Protein AF-A0A813IRX5-F1 (afdb_monomer_lite)

Radius of gyration: 26.76 Å; chains: 1; bounding box: 66×37×80 Å

Structure (mmCIF, N/CA/C/O backbone):
data_AF-A0A813IRX5-F1
#
_entry.id   AF-A0A813IRX5-F1
#
loop_
_atom_site.group_PDB
_atom_site.id
_atom_site.type_symbol
_atom_site.label_atom_id
_atom_site.label_alt_id
_atom_site.label_comp_id
_atom_site.label_asym_id
_atom_site.label_entity_id
_atom_site.label_seq_id
_atom_site.pdbx_PDB_ins_code
_atom_site.Cartn_x
_atom_site.Cartn_y
_atom_site.Cartn_z
_atom_site.occupancy
_atom_site.B_iso_or_equiv
_atom_site.auth_seq_id
_atom_site.auth_comp_id
_atom_site.auth_asym_id
_atom_site.auth_atom_id
_atom_site.pdbx_PDB_model_num
ATOM 1 N N . GLU A 1 1 ? 34.968 18.352 -27.985 1.00 61.09 1 GLU A N 1
ATOM 2 C CA . GLU A 1 1 ? 35.668 17.341 -28.805 1.00 61.09 1 GLU A CA 1
ATOM 3 C C . GLU A 1 1 ? 35.588 15.899 -28.297 1.00 61.09 1 GLU A C 1
ATOM 5 O O . GLU A 1 1 ? 34.830 15.147 -28.890 1.00 61.09 1 GLU A O 1
ATOM 10 N N . LYS A 1 2 ? 36.275 15.451 -27.226 1.00 62.81 2 LYS A N 1
ATOM 11 C CA . LYS A 1 2 ? 36.153 14.027 -26.808 1.00 62.81 2 LYS A CA 1
ATOM 12 C C . LYS A 1 2 ? 34.760 13.629 -26.299 1.00 62.81 2 LYS A C 1
ATOM 14 O O . LYS A 1 2 ? 34.386 12.477 -26.466 1.00 62.81 2 LYS A O 1
ATOM 19 N N . THR A 1 3 ? 34.014 14.560 -25.712 1.00 68.12 3 THR A N 1
ATOM 20 C CA . THR A 1 3 ? 32.647 14.329 -25.220 1.00 68.12 3 THR A CA 1
ATOM 21 C C . THR A 1 3 ? 31.594 14.367 -26.334 1.00 68.12 3 THR A C 1
ATOM 23 O O . THR A 1 3 ? 30.676 13.563 -26.298 1.00 68.12 3 THR A O 1
ATOM 26 N N . GLU A 1 4 ? 31.763 15.192 -27.376 1.00 72.50 4 GLU A N 1
ATOM 27 C CA . GLU A 1 4 ? 30.831 15.244 -28.527 1.00 72.50 4 GLU A CA 1
ATOM 28 C C . GLU A 1 4 ? 30.817 13.938 -29.323 1.00 72.50 4 GLU A C 1
ATOM 30 O O . GLU A 1 4 ? 29.758 13.442 -29.690 1.00 72.50 4 GLU A O 1
ATOM 35 N N . ASN A 1 5 ? 31.984 13.317 -29.526 1.00 74.25 5 ASN A N 1
ATOM 36 C CA . ASN A 1 5 ? 32.031 11.995 -30.148 1.00 74.25 5 ASN A CA 1
ATOM 37 C C . ASN A 1 5 ? 31.417 10.907 -29.261 1.00 74.25 5 ASN A C 1
ATOM 39 O O . ASN A 1 5 ? 31.154 9.820 -29.774 1.00 74.25 5 ASN A O 1
ATOM 43 N N . GLN A 1 6 ? 31.226 11.157 -27.954 1.00 71.06 6 GLN A N 1
ATOM 44 C CA . GLN A 1 6 ? 30.625 10.161 -27.080 1.00 71.06 6 GLN A CA 1
ATOM 45 C C . GLN A 1 6 ? 29.099 10.090 -27.168 1.00 71.06 6 GLN A C 1
ATOM 47 O O . GLN A 1 6 ? 28.525 9.011 -27.073 1.00 71.06 6 GLN A O 1
ATOM 52 N N . GLU A 1 7 ? 28.444 11.218 -27.406 1.00 75.00 7 GLU A N 1
ATOM 53 C CA . GLU A 1 7 ? 26.984 11.258 -27.513 1.00 75.00 7 GLU A CA 1
ATOM 54 C C . GLU A 1 7 ? 26.499 10.569 -28.798 1.00 75.00 7 GLU A C 1
ATOM 56 O O . GLU A 1 7 ? 25.514 9.837 -28.772 1.00 75.00 7 GLU A O 1
ATOM 61 N N . HIS A 1 8 ? 27.265 10.668 -29.891 1.00 79.19 8 HIS A N 1
ATOM 62 C CA . HIS A 1 8 ? 26.897 10.066 -31.177 1.00 79.19 8 HIS A CA 1
ATOM 63 C C . HIS A 1 8 ? 26.827 8.525 -31.155 1.00 79.19 8 HIS A C 1
ATOM 65 O O . HIS A 1 8 ? 26.041 7.940 -31.894 1.00 79.19 8 HIS A O 1
ATOM 71 N N . TRP A 1 9 ? 27.628 7.826 -30.337 1.00 77.44 9 TRP A N 1
ATOM 72 C CA . TRP A 1 9 ? 27.536 6.354 -30.266 1.00 77.44 9 TRP A CA 1
ATOM 73 C C . TRP A 1 9 ? 26.407 5.861 -29.366 1.00 77.44 9 TRP A C 1
ATOM 75 O O . TRP A 1 9 ? 25.993 4.713 -29.505 1.00 77.44 9 TRP A O 1
ATOM 85 N N . LEU A 1 10 ? 25.900 6.701 -28.461 1.00 73.81 10 LEU A N 1
ATOM 86 C CA . LEU A 1 10 ? 24.749 6.359 -27.627 1.00 73.81 10 LEU A CA 1
ATOM 87 C C . LEU A 1 10 ? 23.448 6.359 -28.437 1.00 73.81 10 LEU A C 1
ATOM 89 O O . LEU A 1 10 ? 22.585 5.524 -28.181 1.00 73.81 10 LEU A O 1
ATOM 93 N N . GLU A 1 11 ? 23.333 7.223 -29.450 1.00 77.88 11 GLU A N 1
ATOM 94 C CA . GLU A 1 11 ? 22.144 7.310 -30.312 1.00 77.88 11 GLU A CA 1
ATOM 95 C C . GLU A 1 11 ? 21.942 6.079 -31.216 1.00 77.88 11 GLU A C 1
ATOM 97 O O . GLU A 1 11 ? 20.821 5.792 -31.631 1.00 77.88 11 GLU A O 1
ATOM 102 N N . GLU A 1 12 ? 22.995 5.303 -31.497 1.00 81.75 12 GLU A N 1
ATOM 103 C CA . GLU A 1 12 ? 22.895 4.100 -32.341 1.00 81.75 12 GLU A CA 1
ATOM 104 C C . GLU A 1 12 ? 22.532 2.821 -31.559 1.00 81.75 12 GLU A C 1
ATOM 106 O O . GLU A 1 12 ? 22.192 1.792 -32.159 1.00 81.75 12 GLU A O 1
ATOM 111 N N . VAL A 1 13 ? 22.580 2.846 -30.221 1.00 80.75 13 VAL A N 1
ATOM 112 C CA . VAL A 1 13 ? 22.338 1.654 -29.395 1.00 80.75 13 VAL A CA 1
ATOM 113 C C . VAL A 1 13 ? 20.847 1.494 -29.099 1.00 80.75 13 VAL A C 1
ATOM 115 O O . VAL A 1 13 ? 20.311 2.029 -28.135 1.00 80.75 13 VAL A O 1
ATOM 118 N N . ASN A 1 14 ? 20.181 0.654 -29.890 1.00 78.44 14 ASN A N 1
ATOM 119 C CA . ASN A 1 14 ? 18.806 0.236 -29.617 1.00 78.44 14 ASN A CA 1
ATOM 120 C C . ASN A 1 14 ? 18.759 -0.877 -28.561 1.00 78.44 14 ASN A C 1
ATOM 122 O O . ASN A 1 14 ? 19.013 -2.053 -28.852 1.00 78.44 14 ASN A O 1
ATOM 126 N N . VAL A 1 15 ? 18.392 -0.520 -27.330 1.00 78.94 15 VAL A N 1
ATOM 127 C CA . VAL A 1 15 ? 18.209 -1.478 -26.234 1.00 78.94 15 VAL A CA 1
ATOM 128 C C . VAL A 1 15 ? 16.848 -2.156 -26.375 1.00 78.94 15 VAL A C 1
ATOM 130 O O . VAL A 1 15 ? 15.812 -1.625 -25.988 1.00 78.94 15 VAL A O 1
ATOM 133 N N . LYS A 1 16 ? 16.838 -3.374 -26.922 1.00 77.94 16 LYS A N 1
ATOM 134 C CA . LYS A 1 16 ? 15.625 -4.200 -26.976 1.00 77.94 16 LYS A CA 1
ATOM 135 C C . LYS A 1 16 ? 15.493 -5.042 -25.714 1.00 77.94 16 LYS A C 1
ATOM 137 O O . LYS A 1 16 ? 16.410 -5.777 -25.348 1.00 77.94 16 LYS A O 1
ATOM 142 N N . VAL A 1 17 ? 14.315 -5.007 -25.093 1.00 78.44 17 VAL A N 1
ATOM 143 C CA . VAL A 1 17 ? 13.986 -5.884 -23.964 1.00 78.44 17 VAL A CA 1
ATOM 144 C C . VAL A 1 17 ? 13.859 -7.323 -24.470 1.00 78.44 17 VAL A C 1
ATOM 146 O O . VAL A 1 17 ? 12.853 -7.714 -25.062 1.00 78.44 17 VAL A O 1
ATOM 149 N N . ALA A 1 18 ? 14.892 -8.135 -24.245 1.00 79.50 18 ALA A N 1
ATOM 150 C CA . ALA A 1 18 ? 14.817 -9.567 -24.495 1.00 79.50 18 ALA A CA 1
ATOM 151 C C . ALA A 1 18 ? 13.879 -10.221 -23.468 1.00 79.50 18 ALA A C 1
ATOM 153 O O . ALA A 1 18 ? 13.963 -9.967 -22.264 1.00 79.50 18 ALA A O 1
ATOM 154 N N . GLY A 1 19 ? 12.969 -11.073 -23.943 1.00 80.44 19 GLY A N 1
ATOM 155 C CA . GLY A 1 19 ? 12.043 -11.799 -23.080 1.00 80.44 19 GLY A CA 1
ATOM 156 C C . GLY A 1 19 ? 12.774 -12.594 -21.993 1.00 80.44 19 GLY A C 1
ATOM 157 O O . GLY A 1 19 ? 13.761 -13.280 -22.240 1.00 80.44 19 GLY A O 1
ATOM 158 N N . MET A 1 20 ? 12.259 -12.517 -20.771 1.00 89.00 20 MET A N 1
ATOM 159 C CA . MET A 1 20 ? 12.816 -13.201 -19.609 1.00 89.00 20 MET A CA 1
ATOM 160 C C . MET A 1 20 ? 12.539 -14.719 -19.635 1.00 89.00 20 MET A C 1
ATOM 162 O O . MET A 1 20 ? 11.428 -15.136 -19.980 1.00 89.00 20 MET A O 1
ATOM 166 N N . SER A 1 21 ? 13.506 -15.551 -19.225 1.00 95.19 21 SER A N 1
ATOM 167 C CA . SER A 1 21 ? 13.316 -17.008 -19.112 1.00 95.19 21 SER A CA 1
ATOM 168 C C . SER A 1 21 ? 12.246 -17.357 -18.066 1.00 95.19 21 SER A C 1
ATOM 170 O O . SER A 1 21 ? 12.073 -16.650 -17.072 1.00 95.19 21 SER A O 1
ATOM 172 N N . ALA A 1 22 ? 11.501 -18.449 -18.274 1.00 94.12 22 ALA A N 1
ATOM 173 C CA . ALA A 1 22 ? 10.410 -18.837 -17.372 1.00 94.12 22 ALA A CA 1
ATOM 174 C C . ALA A 1 22 ? 10.845 -19.023 -15.898 1.00 94.12 22 ALA A C 1
ATOM 176 O O . ALA A 1 22 ? 10.122 -18.544 -15.020 1.00 94.12 22 ALA A O 1
ATOM 177 N N . PRO A 1 23 ? 12.022 -19.611 -15.588 1.00 96.25 23 PRO A N 1
ATOM 178 C CA . PRO A 1 23 ? 12.498 -19.695 -14.208 1.00 96.25 23 PRO A CA 1
ATOM 179 C C . PRO A 1 23 ? 12.774 -18.320 -13.592 1.00 96.25 23 PRO A C 1
ATOM 181 O O . PRO A 1 23 ? 12.395 -18.080 -12.448 1.00 96.25 23 PRO A O 1
ATOM 184 N N . TRP A 1 24 ? 13.364 -17.390 -14.355 1.00 94.00 24 TRP A N 1
ATOM 185 C CA . TRP A 1 24 ? 13.635 -16.03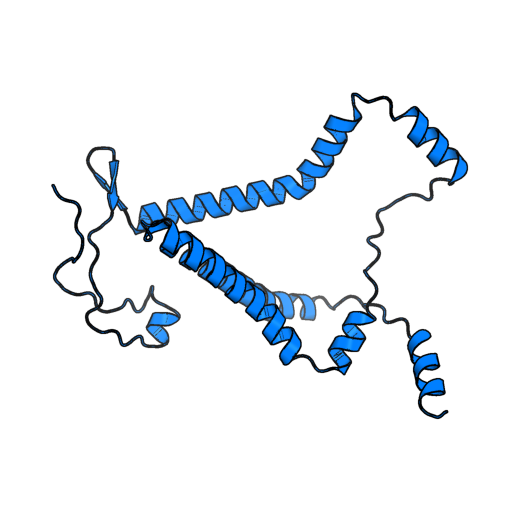4 -13.865 1.00 94.00 24 TRP A CA 1
ATOM 186 C C . TRP A 1 24 ? 12.337 -15.240 -13.653 1.00 94.00 24 TRP A C 1
ATOM 188 O O . TRP A 1 24 ? 12.222 -14.489 -12.687 1.00 94.00 24 TRP A O 1
ATOM 198 N N . LYS A 1 25 ? 11.307 -15.469 -14.482 1.00 92.44 25 LYS A N 1
ATOM 199 C CA . LYS A 1 25 ? 9.961 -14.914 -14.252 1.00 92.44 25 LYS A CA 1
ATOM 200 C C . LYS A 1 25 ? 9.351 -15.422 -12.948 1.00 92.44 25 LYS A C 1
ATOM 202 O O . LYS A 1 25 ? 8.837 -14.618 -12.181 1.00 92.44 25 LYS A O 1
ATOM 207 N N . MET A 1 26 ? 9.419 -16.729 -12.686 1.00 94.12 26 MET A N 1
ATOM 208 C CA . MET A 1 26 ? 8.889 -17.314 -11.449 1.00 94.12 26 MET A CA 1
ATOM 209 C C . MET A 1 26 ? 9.643 -16.804 -10.218 1.00 94.12 26 MET A C 1
ATOM 211 O O . MET A 1 26 ? 9.025 -16.454 -9.217 1.00 94.12 26 MET A O 1
ATOM 215 N N . TRP A 1 27 ? 10.970 -16.697 -10.313 1.00 96.12 27 TRP A N 1
ATOM 216 C CA . TRP A 1 27 ? 11.793 -16.112 -9.260 1.00 96.12 27 TRP A CA 1
ATOM 217 C C . TRP A 1 27 ? 11.365 -14.675 -8.948 1.00 96.12 27 TRP A C 1
ATOM 219 O O . TRP A 1 27 ? 11.060 -14.363 -7.801 1.00 96.12 27 TRP A O 1
ATOM 229 N N . ASN A 1 28 ? 11.248 -13.814 -9.963 1.00 92.25 28 ASN A N 1
ATOM 230 C CA . ASN A 1 28 ? 10.780 -12.440 -9.768 1.00 92.25 28 ASN A CA 1
ATOM 231 C C . ASN A 1 28 ? 9.341 -12.386 -9.238 1.00 92.25 28 ASN A C 1
ATOM 233 O O . ASN A 1 28 ? 9.028 -11.570 -8.374 1.00 92.25 28 ASN A O 1
ATOM 237 N N . LEU A 1 29 ? 8.459 -13.278 -9.690 1.00 91.50 29 LEU A N 1
ATOM 238 C CA . LEU A 1 29 ? 7.098 -13.358 -9.168 1.00 91.50 29 LEU A CA 1
ATOM 239 C C . LEU A 1 29 ? 7.103 -13.655 -7.657 1.00 91.50 29 LEU A C 1
ATOM 241 O O . LEU A 1 29 ? 6.433 -12.969 -6.891 1.00 91.50 29 LEU A O 1
ATOM 245 N N . ILE A 1 30 ? 7.891 -14.629 -7.206 1.00 94.94 30 ILE A N 1
ATOM 246 C CA . ILE A 1 30 ? 7.915 -15.046 -5.799 1.00 94.94 30 ILE A CA 1
ATOM 247 C C . ILE A 1 30 ? 8.680 -14.052 -4.920 1.00 94.94 30 ILE A C 1
ATOM 249 O O . ILE A 1 30 ? 8.215 -13.720 -3.838 1.00 94.94 30 ILE A O 1
ATOM 253 N N . PHE A 1 31 ? 9.840 -13.564 -5.355 1.00 93.38 31 PHE A N 1
ATOM 254 C CA . PHE A 1 31 ? 10.707 -12.733 -4.514 1.00 93.38 31 PHE A CA 1
ATOM 255 C C . PHE A 1 31 ? 10.440 -11.233 -4.633 1.00 93.38 31 PHE A C 1
ATOM 257 O O . PHE A 1 31 ? 10.810 -10.489 -3.732 1.00 93.38 31 PHE A O 1
ATOM 264 N N . VAL A 1 32 ? 9.790 -10.775 -5.706 1.00 88.50 32 VAL A N 1
ATOM 265 C CA . VAL A 1 32 ? 9.494 -9.348 -5.917 1.00 88.50 32 VAL A CA 1
ATOM 266 C C . VAL A 1 32 ? 7.993 -9.097 -5.854 1.00 88.50 32 VAL A C 1
ATOM 268 O O . VAL A 1 32 ? 7.536 -8.259 -5.075 1.00 88.50 32 VAL A O 1
ATOM 271 N N . CYS A 1 33 ? 7.201 -9.841 -6.632 1.00 88.81 33 CYS A N 1
ATOM 272 C CA . CYS A 1 33 ? 5.762 -9.589 -6.715 1.00 88.81 33 CYS A CA 1
ATOM 273 C C . CYS A 1 33 ? 5.031 -9.982 -5.425 1.00 88.81 33 CYS A C 1
ATOM 275 O O . CYS A 1 33 ? 4.257 -9.174 -4.922 1.00 88.81 33 CYS A O 1
ATOM 277 N N . VAL A 1 34 ? 5.311 -11.151 -4.831 1.00 89.50 34 VAL A N 1
ATOM 278 C CA . VAL A 1 34 ? 4.643 -11.565 -3.582 1.00 89.50 34 VAL A CA 1
ATOM 279 C C . VAL A 1 34 ? 4.914 -10.588 -2.429 1.00 89.50 34 VAL A C 1
ATOM 281 O O . VAL A 1 34 ? 3.933 -10.126 -1.848 1.00 89.50 34 VAL A O 1
ATOM 284 N N . PRO A 1 35 ? 6.163 -10.183 -2.109 1.00 87.25 35 PRO A N 1
ATOM 285 C CA . PRO A 1 35 ? 6.397 -9.182 -1.071 1.00 87.25 35 PRO A CA 1
ATOM 286 C C . PRO A 1 35 ? 5.706 -7.853 -1.368 1.00 87.25 35 PRO A C 1
ATOM 288 O O . PRO A 1 35 ? 5.095 -7.282 -0.468 1.00 87.25 35 PRO A O 1
ATOM 291 N N . LYS A 1 36 ? 5.709 -7.392 -2.628 1.00 85.62 36 LYS A N 1
ATOM 292 C CA . LYS A 1 36 ? 4.998 -6.164 -3.013 1.00 85.62 36 LYS A CA 1
ATOM 293 C C . LYS A 1 36 ? 3.485 -6.300 -2.811 1.00 85.62 36 LYS A C 1
ATOM 295 O O . LYS A 1 36 ? 2.869 -5.407 -2.241 1.00 85.62 36 LYS A O 1
ATOM 300 N N . CYS A 1 37 ? 2.884 -7.424 -3.197 1.00 86.88 37 CYS A N 1
ATOM 301 C CA . CYS A 1 37 ? 1.467 -7.701 -2.954 1.00 86.88 37 CYS A CA 1
ATOM 302 C C . CYS A 1 37 ? 1.139 -7.758 -1.458 1.00 86.88 37 CYS A C 1
ATOM 304 O O . CYS A 1 37 ? 0.127 -7.207 -1.034 1.00 86.88 37 CYS A O 1
ATOM 306 N N . VAL A 1 38 ? 1.995 -8.392 -0.657 1.00 87.06 38 VAL A N 1
ATOM 307 C CA . VAL A 1 38 ? 1.841 -8.466 0.800 1.00 87.06 38 VAL A CA 1
ATOM 308 C C . VAL A 1 38 ? 1.900 -7.070 1.418 1.00 87.06 38 VAL A C 1
ATOM 310 O O . VAL A 1 38 ? 1.024 -6.730 2.210 1.00 87.06 38 VAL A O 1
ATOM 313 N N . LEU A 1 39 ? 2.865 -6.240 1.014 1.00 85.12 39 LEU A N 1
ATOM 314 C CA . LEU A 1 39 ? 2.955 -4.847 1.453 1.00 85.12 39 LEU A CA 1
ATOM 315 C C . LEU A 1 39 ? 1.700 -4.061 1.071 1.00 85.12 39 LEU A C 1
ATOM 317 O O . LEU A 1 39 ? 1.110 -3.421 1.932 1.00 85.12 39 LEU A O 1
ATOM 321 N N . VAL A 1 40 ? 1.229 -4.164 -0.175 1.00 84.69 40 VAL A N 1
ATOM 322 C CA . VAL A 1 40 ? 0.003 -3.480 -0.621 1.00 84.69 40 VAL A CA 1
ATOM 323 C C . VAL A 1 40 ? -1.213 -3.922 0.197 1.00 84.69 40 VAL A C 1
ATOM 325 O O . VAL A 1 40 ? -2.006 -3.079 0.610 1.00 84.69 40 VAL A O 1
ATOM 328 N N . LEU A 1 41 ? -1.360 -5.219 0.479 1.00 87.44 41 LEU A N 1
ATOM 329 C CA . LEU A 1 41 ? -2.469 -5.735 1.284 1.00 87.44 41 LEU A CA 1
ATOM 330 C C . LEU A 1 41 ? -2.398 -5.272 2.744 1.00 87.44 41 LEU A C 1
ATOM 332 O O . LEU A 1 41 ? -3.424 -4.878 3.300 1.00 87.44 41 LEU A O 1
ATOM 336 N N . TYR A 1 42 ? -1.216 -5.292 3.367 1.00 86.19 42 TYR A N 1
ATOM 337 C CA . TYR A 1 42 ? -1.043 -4.786 4.730 1.00 86.19 42 TYR A CA 1
ATOM 338 C C . TYR A 1 42 ? -1.278 -3.281 4.808 1.00 86.19 42 TYR A C 1
ATOM 340 O O . TYR A 1 42 ? -1.994 -2.840 5.703 1.00 86.19 42 TYR A O 1
ATOM 348 N N . THR A 1 43 ? -0.765 -2.511 3.849 1.00 85.06 43 THR A N 1
ATOM 349 C CA . THR A 1 43 ? -0.995 -1.066 3.751 1.00 85.06 43 THR A CA 1
ATOM 350 C C . THR A 1 43 ? -2.473 -0.753 3.537 1.00 85.06 43 THR A C 1
ATOM 352 O O . THR A 1 43 ? -3.012 0.109 4.223 1.00 85.06 43 THR A O 1
ATOM 355 N N . ALA A 1 44 ? -3.172 -1.483 2.664 1.00 87.69 44 ALA A N 1
ATOM 356 C CA . ALA A 1 44 ? -4.609 -1.303 2.458 1.00 87.69 44 ALA A CA 1
ATOM 357 C C . ALA A 1 44 ? -5.413 -1.639 3.723 1.00 87.69 44 ALA A C 1
ATOM 359 O O . ALA A 1 44 ? -6.318 -0.900 4.104 1.00 87.69 44 ALA A O 1
ATOM 360 N N . LYS A 1 45 ? -5.059 -2.730 4.413 1.00 87.88 45 LYS A N 1
ATOM 361 C CA . LYS A 1 45 ? -5.693 -3.123 5.676 1.00 87.88 45 LYS A CA 1
ATOM 362 C C . LYS A 1 45 ? -5.447 -2.095 6.781 1.00 87.88 45 LYS A C 1
ATOM 364 O O . LYS A 1 45 ? -6.388 -1.749 7.488 1.00 87.88 45 LYS A O 1
ATOM 369 N N . ALA A 1 46 ? -4.213 -1.615 6.921 1.00 85.56 46 ALA A N 1
ATOM 370 C CA . ALA A 1 46 ? -3.851 -0.580 7.881 1.00 85.56 46 ALA A CA 1
ATOM 371 C C . ALA A 1 46 ? -4.580 0.732 7.569 1.00 85.56 46 ALA A C 1
ATOM 373 O O . ALA A 1 46 ? -5.181 1.307 8.466 1.00 85.56 46 ALA A O 1
ATOM 374 N N . GLY A 1 47 ? -4.612 1.143 6.298 1.00 85.19 47 GLY A N 1
ATOM 375 C CA . GLY A 1 47 ? -5.329 2.332 5.842 1.00 85.19 47 GLY A CA 1
ATOM 376 C C . GLY A 1 47 ? -6.829 2.263 6.124 1.00 85.19 47 GLY A C 1
ATOM 377 O O . GLY A 1 47 ? -7.388 3.226 6.629 1.00 85.19 47 GLY A O 1
ATOM 378 N N . ILE A 1 48 ? -7.481 1.121 5.882 1.00 89.00 48 ILE A N 1
ATOM 379 C CA . ILE A 1 48 ? -8.904 0.942 6.219 1.00 89.00 48 ILE A CA 1
ATOM 380 C C . ILE A 1 48 ? -9.122 0.964 7.731 1.00 89.00 48 ILE A C 1
ATOM 382 O O . ILE A 1 48 ? -10.036 1.642 8.185 1.00 89.00 48 ILE A O 1
ATOM 386 N N . ASN A 1 49 ? -8.294 0.262 8.511 1.00 87.19 49 ASN A N 1
ATOM 387 C CA . ASN A 1 49 ? -8.407 0.278 9.972 1.00 87.19 49 ASN A CA 1
ATOM 388 C C . ASN A 1 49 ? -8.295 1.709 10.505 1.00 87.19 49 ASN A C 1
ATOM 390 O O . ASN A 1 49 ? -9.126 2.146 11.291 1.00 87.19 49 ASN A O 1
ATOM 394 N N . PHE A 1 50 ? -7.319 2.448 9.981 1.00 83.81 50 PHE A N 1
ATOM 395 C CA . PHE A 1 50 ? -7.100 3.843 10.311 1.00 83.81 50 PHE A CA 1
ATOM 396 C C . PHE A 1 50 ? -8.309 4.708 9.934 1.00 83.81 50 PHE A C 1
ATOM 398 O O . PHE A 1 50 ? -8.836 5.422 10.782 1.00 83.81 50 PHE A O 1
ATOM 405 N N . LEU A 1 51 ? -8.785 4.631 8.686 1.00 85.88 51 LEU A N 1
ATOM 406 C CA . LEU A 1 51 ? -9.929 5.415 8.203 1.00 85.88 51 LEU A CA 1
ATOM 407 C C . LEU A 1 51 ? -11.210 5.141 8.998 1.00 85.88 51 LEU A C 1
ATOM 409 O O . LEU A 1 51 ? -12.009 6.052 9.175 1.00 85.88 51 LEU A O 1
ATOM 413 N N . MET A 1 52 ? -11.405 3.909 9.470 1.00 87.38 52 MET A N 1
ATOM 414 C CA . MET A 1 52 ? -12.595 3.524 10.230 1.00 87.38 52 MET A CA 1
ATOM 415 C C . MET A 1 52 ? -12.515 3.896 11.718 1.00 87.38 52 MET A C 1
ATOM 417 O O . MET A 1 52 ? -13.549 4.145 12.330 1.00 87.38 52 MET A O 1
ATOM 421 N N . GLU A 1 53 ? -11.318 3.931 12.309 1.00 84.44 53 GLU A N 1
ATOM 422 C CA . GLU A 1 53 ? -11.110 4.359 13.705 1.00 84.44 53 GLU A CA 1
ATOM 423 C C . GLU A 1 53 ? -11.072 5.886 13.854 1.00 84.44 53 GLU A C 1
ATOM 425 O O . GLU A 1 53 ? -11.290 6.427 14.938 1.00 84.44 53 GLU A O 1
ATOM 430 N N . THR A 1 54 ? -10.831 6.589 12.752 1.00 84.75 54 THR A N 1
ATOM 431 C CA . THR A 1 54 ? -10.748 8.043 12.717 1.00 84.75 54 THR A CA 1
ATOM 432 C C . THR A 1 54 ? -12.137 8.668 12.587 1.00 84.75 54 THR A C 1
ATOM 434 O O . THR A 1 54 ? -12.783 8.557 11.549 1.00 84.75 54 THR A O 1
ATOM 437 N N . ALA A 1 55 ? -12.599 9.369 13.624 1.00 74.38 55 ALA A N 1
ATOM 438 C CA . ALA A 1 55 ? -13.914 10.019 13.625 1.00 74.38 55 ALA A CA 1
ATOM 439 C C . ALA A 1 55 ? -13.921 11.431 12.990 1.00 74.38 55 ALA A C 1
ATOM 441 O O . ALA A 1 55 ? -14.993 11.958 12.687 1.00 74.38 55 ALA A O 1
ATOM 442 N N . GLY A 1 56 ? -12.748 12.055 12.807 1.00 83.12 56 GLY A N 1
ATOM 443 C CA . GLY A 1 56 ? -12.595 13.435 12.334 1.00 83.12 56 GLY A CA 1
ATOM 444 C C . GLY A 1 56 ? -12.232 13.562 10.850 1.00 83.12 56 GLY A C 1
ATOM 445 O O . GLY A 1 56 ? -11.420 12.804 10.325 1.00 83.12 56 GLY A O 1
ATOM 446 N N . VAL A 1 57 ? -12.794 14.569 10.170 1.00 82.00 57 VAL A N 1
ATOM 447 C CA . VAL A 1 57 ? -12.465 14.881 8.761 1.00 82.00 57 VAL A CA 1
ATOM 448 C C . VAL A 1 57 ? -11.017 15.357 8.616 1.00 82.00 57 VAL A C 1
ATOM 450 O O . VAL A 1 57 ? -10.344 14.972 7.662 1.00 82.00 57 VAL A O 1
ATOM 453 N N . ASP A 1 58 ? -10.526 16.149 9.572 1.00 87.38 58 ASP A N 1
ATOM 454 C CA . ASP A 1 58 ? -9.156 16.679 9.555 1.00 87.38 58 ASP A CA 1
ATOM 455 C C . ASP A 1 58 ? -8.125 15.548 9.594 1.00 87.38 58 ASP A C 1
ATOM 457 O O . ASP A 1 58 ? -7.183 15.514 8.800 1.00 87.38 58 ASP A O 1
ATOM 461 N N . ASP A 1 59 ? -8.370 14.563 10.453 1.00 83.50 59 ASP A N 1
ATOM 462 C CA . ASP A 1 59 ? -7.530 13.384 10.573 1.00 83.50 59 ASP A CA 1
ATOM 463 C C . ASP A 1 59 ? -7.539 12.580 9.259 1.00 83.50 59 ASP A C 1
ATOM 465 O O . ASP A 1 59 ? -6.474 12.245 8.743 1.00 83.50 59 ASP A O 1
ATOM 469 N N . ILE A 1 60 ? -8.709 12.349 8.639 1.00 84.31 60 ILE A N 1
ATOM 470 C CA . ILE A 1 60 ? -8.817 11.652 7.339 1.00 84.31 60 ILE A CA 1
ATOM 471 C C . ILE A 1 60 ? -7.939 12.314 6.265 1.00 84.31 60 ILE A C 1
ATOM 473 O O . ILE A 1 60 ? -7.286 11.605 5.487 1.00 84.31 60 ILE A O 1
ATOM 477 N N . ILE A 1 61 ? -7.890 13.649 6.220 1.00 86.44 61 ILE A N 1
ATOM 478 C CA . ILE A 1 61 ? -7.049 14.388 5.268 1.00 86.44 61 ILE A CA 1
ATOM 479 C C . ILE A 1 61 ? -5.568 14.121 5.552 1.00 86.44 61 ILE A C 1
ATOM 481 O O . ILE A 1 61 ? -4.835 13.746 4.633 1.00 86.44 61 ILE A O 1
ATOM 485 N N . VAL A 1 62 ? -5.131 14.251 6.809 1.00 86.38 62 VAL A N 1
ATOM 486 C CA . VAL A 1 62 ? -3.731 14.018 7.204 1.00 86.38 62 VAL A CA 1
ATOM 487 C C . VAL A 1 62 ? -3.288 12.595 6.851 1.00 86.38 62 VAL A C 1
ATOM 489 O O . VAL A 1 62 ? -2.209 12.406 6.284 1.00 86.38 62 VAL A O 1
ATOM 492 N N . ASN A 1 63 ? -4.140 11.595 7.076 1.00 79.88 63 ASN A N 1
ATOM 493 C CA . ASN A 1 63 ? -3.815 10.199 6.765 1.00 79.88 63 ASN A CA 1
ATOM 494 C C . ASN A 1 63 ? -3.738 9.933 5.271 1.00 79.88 63 ASN A C 1
ATOM 496 O O . ASN A 1 63 ? -2.873 9.187 4.819 1.00 79.88 63 ASN A O 1
ATOM 500 N N . SER A 1 64 ? -4.637 10.543 4.499 1.00 83.12 64 SER A N 1
ATOM 501 C CA . SER A 1 64 ? -4.642 10.400 3.044 1.00 83.12 64 SER A CA 1
ATOM 502 C C . SER A 1 64 ? -3.365 10.991 2.437 1.00 83.12 64 SER A C 1
ATOM 504 O O . SER A 1 64 ? -2.766 10.386 1.547 1.00 83.12 64 SER A O 1
ATOM 506 N N . VAL A 1 65 ? -2.894 12.128 2.965 1.00 88.75 65 VAL A N 1
ATOM 507 C CA . VAL A 1 65 ? -1.617 12.741 2.565 1.00 88.75 65 VAL A CA 1
ATOM 508 C C . VAL A 1 65 ? -0.429 11.864 2.974 1.00 88.75 65 VAL A C 1
ATOM 510 O O . VAL A 1 65 ? 0.454 11.616 2.151 1.00 88.75 65 VAL A O 1
ATOM 513 N N . ALA A 1 66 ? -0.418 11.341 4.204 1.00 85.19 66 ALA A N 1
ATOM 514 C CA . ALA A 1 66 ? 0.636 10.444 4.681 1.00 85.19 66 ALA A CA 1
ATOM 515 C C . ALA A 1 66 ? 0.713 9.145 3.859 1.00 85.19 66 ALA A C 1
ATOM 517 O O . ALA A 1 66 ? 1.805 8.688 3.523 1.00 85.19 66 ALA A O 1
ATOM 518 N N . LEU A 1 67 ? -0.435 8.578 3.473 1.00 81.31 67 LEU A N 1
ATOM 519 C CA . LEU A 1 67 ? -0.505 7.390 2.623 1.00 81.31 67 LEU A CA 1
ATOM 520 C C . LEU A 1 67 ? 0.065 7.662 1.226 1.00 81.31 67 LEU A C 1
ATOM 522 O O . LEU A 1 67 ? 0.797 6.829 0.701 1.00 81.31 67 LEU A O 1
ATOM 526 N N . ASN A 1 68 ? -0.222 8.828 0.639 1.00 84.25 68 ASN A N 1
ATOM 527 C CA . ASN A 1 68 ? 0.344 9.218 -0.653 1.00 84.25 68 ASN A CA 1
ATOM 528 C C . ASN A 1 68 ? 1.871 9.378 -0.585 1.00 84.25 68 ASN A C 1
ATOM 530 O O . ASN A 1 68 ? 2.577 8.934 -1.486 1.00 84.25 68 ASN A O 1
ATOM 534 N N . PHE A 1 69 ? 2.390 9.951 0.505 1.00 87.88 69 PHE A N 1
ATOM 535 C CA . PHE A 1 69 ? 3.834 10.003 0.745 1.00 87.88 69 PHE A CA 1
ATOM 536 C C . PHE A 1 69 ? 4.444 8.598 0.850 1.00 87.88 69 PHE A C 1
ATOM 538 O O . PHE A 1 69 ? 5.484 8.332 0.255 1.00 87.88 69 PHE A O 1
ATOM 545 N N . LEU A 1 70 ? 3.774 7.681 1.555 1.00 80.81 70 LEU A N 1
ATOM 546 C CA . LEU A 1 70 ? 4.218 6.293 1.704 1.00 80.81 70 LEU A CA 1
ATOM 547 C C . LEU A 1 70 ? 4.214 5.553 0.355 1.00 80.81 70 LEU A C 1
ATOM 549 O O . LEU A 1 70 ? 5.136 4.794 0.073 1.00 80.81 70 LEU A O 1
ATOM 553 N N . LEU A 1 71 ? 3.219 5.813 -0.499 1.00 81.81 71 LEU A N 1
ATOM 554 C CA . LEU A 1 71 ? 3.169 5.276 -1.861 1.00 81.81 71 LEU A CA 1
ATOM 555 C C . LEU A 1 71 ? 4.284 5.830 -2.754 1.00 81.81 71 LEU A C 1
ATOM 557 O O . LEU A 1 71 ? 4.801 5.070 -3.551 1.00 81.81 71 LEU A O 1
ATOM 561 N N . GLY A 1 72 ? 4.690 7.095 -2.609 1.00 84.44 72 GLY A N 1
ATOM 562 C CA . GLY A 1 72 ? 5.821 7.661 -3.363 1.00 84.44 72 GLY A CA 1
ATOM 563 C C . GLY A 1 72 ? 7.204 7.268 -2.825 1.00 84.44 72 GLY A C 1
ATOM 564 O O . GLY A 1 72 ? 8.227 7.536 -3.455 1.00 84.44 72 GLY A O 1
ATOM 565 N N . LEU A 1 73 ? 7.263 6.642 -1.646 1.00 85.94 73 LEU A N 1
ATOM 566 C CA . LEU A 1 73 ? 8.517 6.244 -1.014 1.00 85.94 73 LEU A CA 1
ATOM 567 C C . LEU A 1 73 ? 9.200 5.110 -1.795 1.00 85.94 73 LEU A C 1
ATOM 569 O O . LEU A 1 73 ? 10.428 5.085 -1.855 1.00 85.94 73 LEU A O 1
ATOM 573 N N . ASP A 1 74 ? 8.443 4.201 -2.425 1.00 82.88 74 ASP A N 1
ATOM 574 C CA . ASP A 1 74 ? 9.036 3.118 -3.221 1.00 82.88 74 ASP A CA 1
ATOM 575 C C . ASP A 1 74 ? 9.742 3.653 -4.479 1.00 82.88 74 ASP A C 1
ATOM 577 O O . ASP A 1 74 ? 10.867 3.239 -4.760 1.00 82.88 74 ASP A O 1
ATOM 581 N N . GLU A 1 75 ? 9.150 4.630 -5.165 1.00 85.12 75 GLU A N 1
ATOM 582 C CA . GLU A 1 75 ? 9.765 5.363 -6.275 1.00 85.12 75 GLU A CA 1
ATOM 583 C C . GLU A 1 75 ? 11.016 6.131 -5.828 1.00 85.12 75 GLU A C 1
ATOM 585 O O . GLU A 1 75 ? 12.043 6.084 -6.508 1.00 85.12 75 GLU A O 1
ATOM 590 N N . LEU A 1 76 ? 10.976 6.778 -4.657 1.00 88.81 76 LEU A N 1
ATOM 591 C CA . LEU A 1 76 ? 12.126 7.499 -4.104 1.00 88.81 76 LEU A CA 1
ATOM 592 C C . LEU A 1 76 ? 13.278 6.550 -3.755 1.00 88.81 76 LEU A C 1
ATOM 594 O O . LEU A 1 76 ? 14.429 6.827 -4.094 1.00 88.81 76 LEU A O 1
ATOM 598 N N . ILE A 1 77 ? 12.983 5.418 -3.109 1.00 87.25 77 ILE A N 1
ATOM 599 C CA . ILE A 1 77 ? 13.986 4.393 -2.804 1.00 87.25 77 ILE A CA 1
ATOM 600 C C . ILE A 1 77 ? 14.556 3.809 -4.096 1.00 87.25 77 ILE A C 1
ATOM 602 O O . ILE A 1 77 ? 15.770 3.658 -4.198 1.00 87.25 77 ILE A O 1
ATOM 606 N N . ALA A 1 78 ? 13.714 3.489 -5.081 1.00 83.62 78 ALA A N 1
ATOM 607 C CA . ALA A 1 78 ? 14.177 2.964 -6.360 1.00 83.62 78 ALA A CA 1
ATOM 608 C C . ALA A 1 78 ? 15.095 3.971 -7.067 1.00 83.62 78 ALA A C 1
ATOM 610 O O . ALA A 1 78 ? 16.187 3.601 -7.489 1.00 83.62 78 ALA A O 1
ATOM 611 N N . GLY A 1 79 ? 14.709 5.248 -7.107 1.00 86.75 79 GLY A N 1
ATOM 612 C CA . GLY A 1 79 ? 15.528 6.315 -7.677 1.00 86.75 79 GLY A CA 1
ATOM 613 C C . GLY A 1 79 ? 16.863 6.506 -6.954 1.00 86.75 79 GLY A C 1
ATOM 614 O O . GLY A 1 79 ? 17.873 6.735 -7.610 1.00 86.75 79 GLY A O 1
ATOM 615 N N . ALA A 1 80 ? 16.888 6.369 -5.624 1.00 91.38 80 ALA A N 1
ATOM 616 C CA . ALA A 1 80 ? 18.100 6.531 -4.819 1.00 91.38 80 ALA A CA 1
ATOM 617 C C . ALA A 1 80 ? 19.028 5.303 -4.830 1.00 91.38 80 ALA A C 1
ATOM 619 O O . ALA A 1 80 ? 20.237 5.449 -4.658 1.00 91.38 80 ALA A O 1
ATOM 620 N N . LEU A 1 81 ? 18.477 4.092 -4.977 1.00 92.12 81 LEU A N 1
ATOM 621 C CA . LEU A 1 81 ? 19.246 2.842 -4.964 1.00 92.12 81 LEU A CA 1
ATOM 622 C C . LEU A 1 81 ? 19.678 2.375 -6.361 1.00 92.12 81 LEU A C 1
ATOM 624 O O . LEU A 1 81 ? 20.599 1.562 -6.459 1.00 92.12 81 LEU A O 1
ATOM 628 N N . MET A 1 82 ? 19.036 2.840 -7.436 1.00 92.81 82 MET A N 1
ATOM 629 C CA . MET A 1 82 ? 19.489 2.553 -8.798 1.00 92.81 82 MET A CA 1
ATOM 630 C C . MET A 1 82 ? 20.724 3.383 -9.142 1.00 92.81 82 MET A C 1
ATOM 632 O O . MET A 1 82 ? 20.796 4.571 -8.847 1.00 92.81 82 MET A O 1
ATOM 636 N N . SER A 1 83 ? 21.703 2.754 -9.795 1.00 94.69 83 SER A N 1
ATOM 637 C CA . SER A 1 83 ? 22.853 3.480 -10.331 1.00 94.69 83 SER A CA 1
ATOM 638 C C . SER A 1 83 ? 22.427 4.407 -11.468 1.00 94.69 83 SER A C 1
ATOM 640 O O . SER A 1 83 ? 21.491 4.098 -12.211 1.00 94.69 83 SER A O 1
ATOM 642 N N . ASP A 1 84 ? 23.156 5.509 -11.655 1.00 92.56 84 ASP A N 1
ATOM 643 C CA . ASP A 1 84 ? 22.906 6.459 -12.747 1.00 92.56 84 ASP A CA 1
ATOM 644 C C . ASP A 1 84 ? 22.880 5.756 -14.109 1.00 92.56 84 ASP A C 1
ATOM 646 O O . ASP A 1 84 ? 21.970 5.970 -14.905 1.00 92.56 84 ASP A O 1
ATOM 650 N N . THR A 1 85 ? 23.791 4.803 -14.326 1.00 91.00 85 THR A N 1
ATOM 651 C CA . THR A 1 85 ? 23.820 3.969 -15.534 1.00 91.00 85 THR A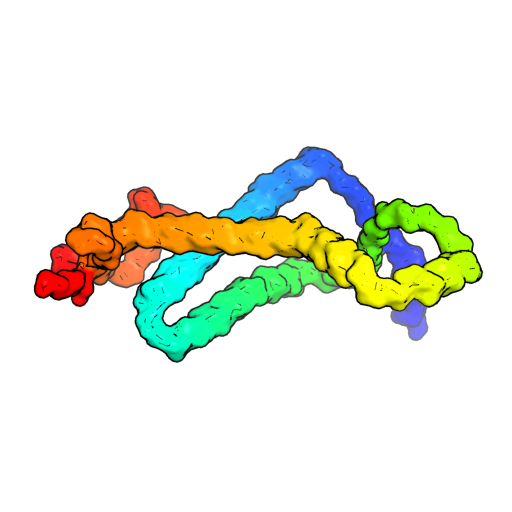 CA 1
ATOM 652 C C . THR A 1 85 ? 22.555 3.126 -15.702 1.00 91.00 85 THR A C 1
ATOM 654 O O . THR A 1 85 ? 22.044 2.998 -16.810 1.00 91.00 85 THR A O 1
ATOM 657 N N . ALA A 1 86 ? 22.018 2.540 -14.627 1.00 90.12 86 ALA A N 1
ATOM 658 C CA . ALA A 1 86 ? 20.781 1.766 -14.713 1.00 90.12 86 ALA A CA 1
ATOM 659 C C . ALA A 1 86 ? 19.577 2.670 -15.020 1.00 90.12 86 ALA A C 1
ATOM 661 O O . ALA A 1 86 ? 18.699 2.277 -15.787 1.00 90.12 86 ALA A O 1
ATOM 662 N N . ASN A 1 87 ? 19.562 3.887 -14.471 1.00 88.94 87 ASN A N 1
ATOM 663 C CA . ASN A 1 87 ? 18.555 4.899 -14.779 1.00 88.94 87 ASN A CA 1
ATOM 664 C C . ASN A 1 87 ? 18.644 5.377 -16.236 1.00 88.94 87 ASN A C 1
ATOM 666 O O . ASN A 1 87 ? 17.612 5.538 -16.882 1.00 88.94 87 ASN A O 1
ATOM 670 N N . GLU A 1 88 ? 19.846 5.582 -16.778 1.00 88.19 88 GLU A N 1
ATOM 671 C CA . GLU A 1 88 ? 20.041 5.920 -18.194 1.00 88.19 88 GLU A CA 1
ATOM 672 C C . GLU A 1 88 ? 19.567 4.796 -19.116 1.00 88.19 88 GLU A C 1
ATOM 674 O O . GLU A 1 88 ? 18.803 5.055 -20.043 1.00 88.19 88 GLU A O 1
ATOM 679 N N . ILE A 1 89 ? 19.918 3.543 -18.815 1.00 87.19 89 ILE A N 1
ATOM 680 C CA . ILE A 1 89 ? 19.444 2.385 -19.585 1.00 87.19 89 ILE A CA 1
ATOM 681 C C . ILE A 1 89 ? 17.914 2.287 -19.534 1.00 87.19 89 ILE A C 1
ATOM 683 O O . ILE A 1 89 ? 17.287 2.063 -20.565 1.00 87.19 89 ILE A O 1
ATOM 687 N N . LEU A 1 90 ? 17.293 2.489 -18.365 1.00 86.56 90 LEU A N 1
ATOM 688 C CA . LEU A 1 90 ? 15.831 2.500 -18.241 1.00 86.56 90 LEU A CA 1
ATOM 689 C C . LEU A 1 90 ? 15.173 3.609 -19.068 1.00 86.56 90 LEU A C 1
ATOM 691 O O . LEU A 1 90 ? 14.097 3.383 -19.609 1.00 86.56 90 LEU A O 1
ATOM 695 N N . LYS A 1 91 ? 15.803 4.784 -19.177 1.00 85.25 91 LYS A N 1
ATOM 696 C CA . LYS A 1 91 ? 15.314 5.887 -20.021 1.00 85.25 91 LYS A CA 1
ATOM 697 C C . LYS A 1 91 ? 15.450 5.588 -21.515 1.00 85.25 91 LYS A C 1
ATOM 699 O O . LYS A 1 91 ? 14.653 6.096 -22.294 1.00 85.25 91 LYS A O 1
ATOM 704 N N . MET A 1 92 ? 16.447 4.792 -21.903 1.00 84.31 92 MET A N 1
ATOM 705 C CA . MET A 1 92 ? 16.666 4.350 -23.287 1.00 84.31 92 MET A CA 1
ATOM 706 C C . MET A 1 92 ? 15.787 3.158 -23.686 1.00 84.31 92 MET A C 1
ATOM 708 O O . MET A 1 92 ? 15.679 2.852 -24.871 1.00 84.31 92 MET A O 1
ATOM 712 N N . CYS A 1 93 ? 15.172 2.460 -22.726 1.00 84.50 93 CYS A N 1
ATOM 713 C CA . CYS A 1 93 ? 14.222 1.397 -23.027 1.00 84.50 93 CYS A CA 1
ATOM 714 C C . CYS A 1 93 ? 12.989 1.987 -23.720 1.00 84.50 93 CYS A C 1
ATOM 716 O O . CYS A 1 93 ? 12.189 2.682 -23.096 1.00 84.50 93 CYS A O 1
ATOM 718 N N . GLU A 1 94 ? 12.818 1.670 -25.002 1.00 76.88 94 GLU A N 1
ATOM 719 C CA . GLU A 1 94 ? 11.607 2.012 -25.742 1.00 76.88 94 GLU A CA 1
ATOM 720 C C . GLU A 1 94 ? 10.389 1.293 -25.147 1.00 76.88 94 GLU A C 1
ATOM 722 O O . GLU A 1 94 ? 10.469 0.131 -24.723 1.00 76.88 94 GLU A O 1
ATOM 727 N N . ASP A 1 95 ? 9.239 1.970 -25.158 1.00 75.38 95 ASP A N 1
ATOM 728 C CA . ASP A 1 95 ? 7.967 1.326 -24.857 1.00 75.38 95 ASP A CA 1
ATOM 729 C C . ASP A 1 95 ? 7.789 0.132 -25.793 1.00 75.38 95 ASP A C 1
ATOM 731 O O . ASP A 1 95 ? 7.863 0.268 -27.015 1.00 75.38 95 ASP A O 1
ATOM 735 N N . LEU A 1 96 ? 7.544 -1.052 -25.223 1.00 68.81 96 LEU A N 1
ATOM 736 C CA . LEU A 1 96 ? 7.259 -2.240 -26.015 1.00 68.81 96 LEU A CA 1
ATOM 737 C C . LEU A 1 96 ? 6.025 -1.922 -26.871 1.00 68.81 96 LEU A C 1
ATOM 739 O O . LEU A 1 96 ? 4.943 -1.766 -26.289 1.00 68.81 96 LEU A O 1
ATOM 743 N N . PRO A 1 97 ? 6.139 -1.831 -28.213 1.00 66.44 97 PRO A N 1
ATOM 744 C CA . PRO A 1 97 ? 4.976 -1.591 -29.038 1.00 66.44 97 PRO A CA 1
ATOM 745 C C . PRO A 1 97 ? 4.075 -2.800 -28.837 1.00 66.44 97 PRO A C 1
ATOM 747 O O . PRO A 1 97 ? 4.375 -3.907 -29.291 1.00 66.44 97 PRO A O 1
ATOM 750 N N . LEU A 1 98 ? 2.992 -2.615 -28.080 1.00 66.06 98 LEU A N 1
ATOM 751 C CA . LEU A 1 98 ? 1.920 -3.587 -28.020 1.00 66.06 98 LEU A CA 1
ATOM 752 C C . LEU A 1 98 ? 1.438 -3.685 -29.459 1.00 66.06 98 LEU A C 1
ATOM 754 O O . LEU A 1 98 ? 0.794 -2.766 -29.958 1.00 66.06 98 LEU A O 1
ATOM 758 N N . HIS A 1 99 ? 1.837 -4.757 -30.142 1.00 53.38 99 HIS A N 1
ATOM 759 C CA . HIS A 1 99 ? 1.335 -5.110 -31.456 1.00 53.38 99 HIS A CA 1
ATOM 760 C C . HIS A 1 99 ? -0.142 -5.459 -31.252 1.00 53.38 99 HIS A C 1
ATOM 762 O O . HIS A 1 99 ? -0.531 -6.618 -31.123 1.00 53.38 99 HIS A O 1
ATOM 768 N N . TYR A 1 100 ? -0.971 -4.427 -31.107 1.00 55.62 100 TYR A N 1
ATOM 769 C CA . TYR A 1 100 ? -2.354 -4.527 -31.497 1.00 55.62 100 TYR A CA 1
ATOM 770 C C . TYR A 1 100 ? -2.290 -4.912 -32.964 1.00 55.62 100 TYR A C 1
ATOM 772 O O . TYR A 1 100 ? -1.520 -4.334 -33.730 1.00 55.62 100 TYR A O 1
ATOM 780 N N . ASP A 1 101 ? -3.010 -5.967 -33.303 1.00 54.00 101 ASP A N 1
ATOM 781 C CA . ASP A 1 101 ? -3.137 -6.519 -34.643 1.00 54.00 101 ASP A CA 1
ATOM 782 C C . ASP A 1 101 ? -3.916 -5.516 -35.523 1.00 54.00 101 ASP A C 1
ATOM 784 O O . ASP A 1 101 ? -4.984 -5.808 -36.058 1.00 54.00 101 ASP A O 1
ATOM 788 N N . ASP A 1 102 ? -3.414 -4.283 -35.617 1.00 51.88 102 ASP A N 1
ATOM 789 C CA . ASP A 1 102 ? -3.794 -3.284 -36.594 1.00 51.88 102 ASP A CA 1
ATOM 790 C C . ASP A 1 102 ? -3.167 -3.749 -37.895 1.00 51.88 102 ASP A C 1
ATOM 792 O O . ASP A 1 102 ? -2.080 -3.349 -38.319 1.00 51.88 102 ASP A O 1
ATOM 796 N N . LYS A 1 103 ? -3.877 -4.688 -38.520 1.00 57.19 103 LYS A N 1
ATOM 797 C CA . LYS A 1 103 ? -3.797 -4.950 -39.949 1.00 57.19 103 LYS A CA 1
ATOM 798 C C . LYS A 1 103 ? -3.613 -3.602 -40.635 1.00 57.19 103 LYS A C 1
ATOM 800 O O . LYS A 1 103 ? -4.527 -2.785 -40.568 1.00 57.19 103 LYS A O 1
ATOM 805 N N . LYS A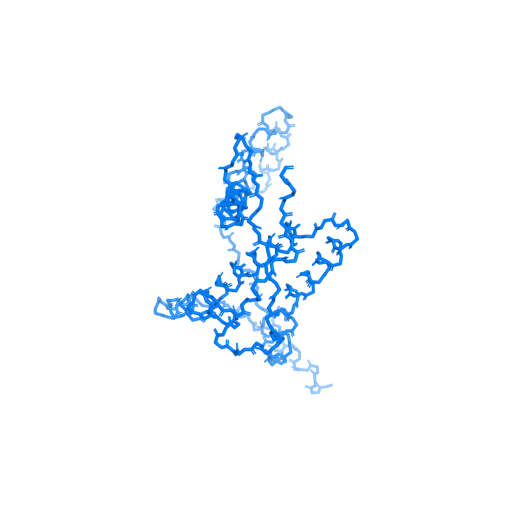 1 104 ? -2.437 -3.385 -41.241 1.00 50.16 104 LYS A N 1
ATOM 806 C CA . LYS A 1 104 ? -2.095 -2.204 -42.047 1.00 50.16 104 LYS A CA 1
ATOM 807 C C . LYS A 1 104 ? -3.307 -1.805 -42.879 1.00 50.16 104 LYS A C 1
ATOM 809 O O . LYS A 1 104 ? -3.624 -2.450 -43.878 1.00 50.16 104 LYS A O 1
ATOM 814 N N . HIS A 1 105 ? -4.014 -0.796 -42.404 1.00 51.22 105 HIS A N 1
ATOM 815 C CA . HIS A 1 105 ? -5.236 -0.324 -43.009 1.00 51.22 105 HIS A CA 1
ATOM 816 C C . HIS A 1 105 ? -4.815 0.866 -43.861 1.00 51.22 105 HIS A C 1
ATOM 818 O O . HIS A 1 105 ? -4.721 1.974 -43.356 1.00 51.22 105 HIS A O 1
ATOM 824 N N . ASP A 1 106 ? -4.478 0.569 -45.118 1.00 58.19 106 ASP A N 1
ATOM 825 C CA . ASP A 1 106 ? -4.171 1.489 -46.221 1.00 58.19 106 ASP A CA 1
ATOM 826 C C . ASP A 1 106 ? -4.665 2.930 -45.959 1.00 58.19 106 ASP A C 1
ATOM 828 O O . ASP A 1 106 ? -5.877 3.187 -45.963 1.00 58.19 106 ASP A O 1
ATOM 832 N N . ASP A 1 107 ? -3.723 3.827 -45.640 1.00 58.84 107 ASP A N 1
ATOM 833 C CA . ASP A 1 107 ? -3.951 5.086 -44.906 1.00 58.84 107 ASP A CA 1
ATOM 834 C C . ASP A 1 107 ? -4.959 6.032 -45.583 1.00 58.84 107 ASP A C 1
ATOM 836 O O . ASP A 1 107 ? -5.665 6.778 -44.902 1.00 58.84 107 ASP A O 1
ATOM 840 N N . ASP A 1 108 ? -5.125 5.940 -46.903 1.00 58.09 108 ASP A N 1
ATOM 841 C CA . ASP A 1 108 ? -6.068 6.784 -47.645 1.00 58.09 108 ASP A CA 1
ATOM 842 C C . ASP A 1 108 ? -7.522 6.285 -47.588 1.00 58.09 108 ASP A C 1
ATOM 844 O O . ASP A 1 108 ? -8.464 7.081 -47.600 1.00 58.09 108 ASP A O 1
ATOM 848 N N . THR A 1 109 ? -7.750 4.974 -47.459 1.00 56.22 109 THR A N 1
ATOM 849 C CA . THR A 1 109 ? -9.123 4.433 -47.371 1.00 56.22 109 THR A CA 1
ATOM 850 C C . THR A 1 109 ? -9.661 4.439 -45.941 1.00 56.22 109 THR A C 1
ATOM 852 O O . THR A 1 109 ? -10.876 4.485 -45.722 1.00 56.22 109 THR A O 1
ATOM 855 N N . THR A 1 110 ? -8.765 4.446 -44.954 1.00 55.12 110 THR A N 1
ATOM 856 C CA . THR A 1 110 ? -9.100 4.374 -43.530 1.00 55.12 110 THR A CA 1
ATOM 857 C C . THR A 1 110 ? -9.625 5.714 -43.016 1.00 55.12 110 THR A C 1
ATOM 859 O O . THR A 1 110 ? -10.662 5.742 -42.354 1.00 55.12 110 THR A O 1
ATOM 862 N N . ILE A 1 111 ? -9.027 6.844 -43.415 1.00 59.25 111 ILE A N 1
ATOM 863 C CA . ILE A 1 111 ? -9.514 8.192 -43.056 1.00 59.25 111 ILE A CA 1
ATOM 864 C C . ILE A 1 111 ? -10.930 8.442 -43.619 1.00 59.25 111 ILE A C 1
ATOM 866 O O . ILE A 1 111 ? -11.797 9.010 -42.942 1.00 59.25 111 ILE A O 1
ATOM 870 N N . GLN A 1 112 ? -11.215 7.948 -44.829 1.00 59.22 112 GLN A N 1
ATOM 871 C CA . GLN A 1 112 ? -12.538 8.070 -45.453 1.00 59.22 112 GLN A CA 1
ATOM 872 C C . GLN A 1 112 ? -13.595 7.155 -44.800 1.00 59.22 112 GLN A C 1
ATOM 874 O O . GLN A 1 112 ? -14.765 7.529 -44.680 1.00 59.22 112 GLN A O 1
ATOM 879 N N . LYS A 1 113 ? -13.191 5.985 -44.286 1.00 58.50 113 LYS A N 1
ATOM 880 C CA . LYS A 1 113 ? -14.066 5.116 -43.481 1.00 58.50 113 LYS A CA 1
ATOM 881 C C . LYS A 1 113 ? -14.345 5.679 -42.084 1.00 58.50 113 LYS A C 1
ATOM 883 O O . LYS A 1 113 ? -15.496 5.660 -41.653 1.00 58.50 113 LYS A O 1
ATOM 888 N N . TYR A 1 114 ? -13.343 6.255 -41.416 1.00 54.56 114 TYR A N 1
ATOM 889 C CA . TYR A 1 114 ? -13.510 6.859 -40.088 1.00 54.56 114 TYR A CA 1
ATOM 890 C C . TYR A 1 114 ? -14.416 8.097 -40.102 1.00 54.56 114 TYR A C 1
ATOM 892 O O . TYR A 1 114 ? -15.201 8.286 -39.175 1.00 54.56 114 TYR A O 1
ATOM 900 N N . SER A 1 115 ? -14.367 8.908 -41.162 1.00 58.75 115 SER A N 1
ATOM 901 C CA . SER A 1 115 ? -15.244 10.081 -41.314 1.00 58.75 115 SER A CA 1
ATOM 902 C C . SER A 1 115 ? -16.699 9.722 -41.648 1.00 58.75 115 SER A C 1
ATOM 904 O O . SER A 1 115 ? -17.607 10.459 -41.269 1.00 58.75 115 SER A O 1
ATOM 906 N N . THR A 1 116 ? -16.946 8.568 -42.279 1.00 58.16 116 THR A N 1
ATOM 907 C CA . THR A 1 116 ? -18.309 8.126 -42.633 1.00 58.16 116 THR A CA 1
ATOM 908 C C . THR A 1 116 ? -18.985 7.338 -41.497 1.00 58.16 116 THR A C 1
ATOM 910 O O . THR A 1 116 ? -20.203 7.399 -41.342 1.00 58.16 116 THR A O 1
ATOM 913 N N . GLU A 1 117 ? -18.221 6.652 -40.637 1.00 54.06 117 GLU A N 1
ATOM 914 C CA . GLU A 1 117 ? -18.755 5.937 -39.462 1.00 54.06 117 GLU A CA 1
ATOM 915 C C . GLU A 1 117 ? -18.934 6.822 -38.212 1.00 54.06 117 GLU A C 1
ATOM 917 O O . GLU A 1 117 ? -19.509 6.388 -37.209 1.00 54.06 117 GLU A O 1
ATOM 922 N N . GLN A 1 118 ? -18.550 8.101 -38.277 1.00 50.78 118 GLN A N 1
ATOM 923 C CA . GLN A 1 118 ? -18.740 9.087 -37.207 1.00 50.78 118 GLN A CA 1
ATOM 924 C C . GLN A 1 118 ? -20.188 9.619 -37.108 1.00 50.78 118 GLN A C 1
ATOM 926 O O . GLN A 1 118 ? -20.430 10.728 -36.636 1.00 50.78 118 GLN A O 1
ATOM 931 N N . GLN A 1 119 ? -21.187 8.808 -37.480 1.00 50.91 119 GLN A N 1
ATOM 932 C CA . GLN A 1 119 ? -22.618 9.085 -37.294 1.00 50.91 119 GLN A CA 1
ATOM 933 C C . GLN A 1 119 ? -23.102 8.631 -35.889 1.00 50.91 119 GLN A C 1
ATOM 935 O O . GLN A 1 119 ? -23.952 7.764 -35.702 1.00 50.91 119 GLN A O 1
ATOM 940 N N . VAL A 1 120 ? -22.466 9.235 -34.882 1.00 50.97 120 VAL A N 1
ATOM 941 C CA . VAL A 1 120 ? -22.910 9.700 -33.544 1.00 50.97 120 VAL A CA 1
ATOM 942 C C . VAL A 1 120 ? -23.683 8.793 -32.555 1.00 50.97 120 VAL A C 1
ATOM 944 O O . VAL A 1 120 ? -23.552 9.033 -31.360 1.00 50.97 120 VAL A O 1
ATOM 947 N N . SER A 1 121 ? -24.420 7.733 -32.910 1.00 53.56 121 SER A N 1
ATOM 948 C CA . SER A 1 121 ? -25.288 7.056 -31.903 1.00 53.56 121 SER A CA 1
ATOM 949 C C . SER A 1 121 ? -24.837 5.660 -31.440 1.00 53.56 121 SER A C 1
ATOM 951 O O . SER A 1 121 ? -25.060 5.294 -30.288 1.00 53.56 121 SER A O 1
ATOM 953 N N . LYS A 1 122 ? -24.130 4.883 -32.272 1.00 56.28 122 LYS A N 1
ATOM 954 C CA . LYS A 1 122 ? -23.699 3.512 -31.904 1.00 56.28 122 LYS A CA 1
ATOM 955 C C . LYS A 1 122 ? -22.261 3.413 -31.373 1.00 56.28 122 LYS A C 1
ATOM 957 O O . LYS A 1 122 ? -21.912 2.410 -30.755 1.00 56.28 122 LYS A O 1
ATOM 962 N N . SER A 1 123 ? -21.460 4.470 -31.534 1.00 59.34 123 SER A N 1
ATOM 963 C CA . SER A 1 123 ? -20.060 4.515 -31.084 1.00 59.34 123 SER A CA 1
ATOM 964 C C . SER A 1 123 ? -19.927 4.734 -29.574 1.00 59.34 123 SER A C 1
ATOM 966 O O . SER A 1 123 ? -19.050 4.145 -28.952 1.00 59.34 123 SER A O 1
ATOM 968 N N . PHE A 1 124 ? -20.854 5.467 -28.939 1.00 68.06 124 PHE A N 1
ATOM 969 C CA . PHE A 1 124 ? -20.805 5.656 -27.486 1.00 68.06 124 PHE A CA 1
ATOM 970 C C . PHE A 1 124 ? -20.918 4.323 -26.743 1.00 68.06 124 PHE A C 1
ATOM 972 O O . PHE A 1 124 ? -20.120 4.076 -25.856 1.00 68.06 124 PHE A O 1
ATOM 979 N N . TRP A 1 125 ? -21.819 3.416 -27.143 1.00 68.69 125 TRP A N 1
ATOM 980 C CA . TRP A 1 125 ? -21.971 2.113 -26.477 1.00 68.69 125 TRP A CA 1
ATOM 981 C C . TRP A 1 125 ? -20.777 1.176 -26.716 1.00 68.69 125 TRP A C 1
ATOM 983 O O . TRP A 1 125 ? -20.417 0.409 -25.831 1.00 68.69 125 TRP A O 1
ATOM 993 N N . LEU A 1 126 ? -20.122 1.258 -27.878 1.00 70.50 126 LEU A N 1
ATOM 994 C CA . LEU A 1 126 ? -18.937 0.457 -28.216 1.00 70.50 126 LEU A CA 1
ATOM 995 C C . LEU A 1 126 ? -17.666 0.993 -27.535 1.00 70.50 126 LEU A C 1
ATOM 997 O O . LEU A 1 126 ? -16.880 0.206 -27.010 1.00 70.50 126 LEU A O 1
ATOM 1001 N N . LEU A 1 127 ? -17.512 2.318 -27.450 1.00 68.38 127 LEU A N 1
ATOM 1002 C CA . LEU A 1 127 ? -16.488 2.986 -26.644 1.00 68.38 127 LEU A CA 1
ATOM 1003 C C . LEU A 1 127 ? -16.703 2.728 -25.155 1.00 68.38 127 LEU A C 1
ATOM 1005 O O . LEU A 1 127 ? -15.748 2.385 -24.467 1.00 68.38 127 LEU A O 1
ATOM 1009 N N . LEU A 1 128 ? -17.945 2.808 -24.667 1.00 70.50 128 LEU A N 1
ATOM 1010 C CA . LEU A 1 128 ? -18.281 2.459 -23.290 1.00 70.50 128 LEU A CA 1
ATOM 1011 C C . LEU A 1 128 ? -18.009 0.980 -23.036 1.00 70.50 128 LEU A C 1
ATOM 1013 O O . LEU A 1 128 ? -17.447 0.669 -22.000 1.00 70.50 128 LEU A O 1
ATOM 1017 N N . ARG A 1 129 ? -18.308 0.075 -23.982 1.00 73.75 129 ARG A N 1
ATOM 1018 C CA . ARG A 1 129 ? -17.998 -1.359 -23.873 1.00 73.75 129 ARG A CA 1
ATOM 1019 C C . ARG A 1 129 ? -16.495 -1.627 -23.854 1.00 73.75 129 ARG A C 1
ATOM 1021 O O . ARG A 1 129 ? -16.060 -2.455 -23.066 1.00 73.75 129 ARG A O 1
ATOM 1028 N N . ASN A 1 130 ? -15.700 -0.935 -24.667 1.00 68.31 130 ASN A N 1
ATOM 1029 C CA . ASN A 1 130 ? -14.244 -1.112 -24.705 1.00 68.31 130 ASN A CA 1
ATOM 1030 C C . ASN A 1 130 ? -13.548 -0.472 -23.494 1.00 68.31 130 ASN A C 1
ATOM 1032 O O . ASN A 1 130 ? -12.663 -1.087 -22.897 1.00 68.31 130 ASN A O 1
ATOM 1036 N N . LEU A 1 131 ? -13.994 0.713 -23.066 1.00 6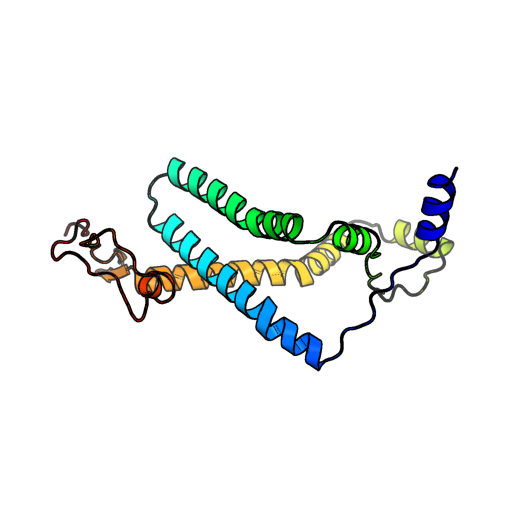6.56 131 LEU A N 1
ATOM 1037 C CA . LEU A 1 131 ? -13.573 1.320 -21.803 1.00 66.56 131 LEU A CA 1
ATOM 1038 C C . LEU A 1 131 ? -13.979 0.425 -20.628 1.00 66.56 131 LEU A C 1
ATOM 1040 O O . LEU A 1 131 ? -13.154 0.135 -19.765 1.00 66.56 131 LEU A O 1
ATOM 1044 N N . PHE A 1 132 ? -15.206 -0.099 -20.627 1.00 68.56 132 PHE A N 1
ATOM 1045 C CA . PHE A 1 132 ? -15.697 -0.991 -19.583 1.00 68.56 132 PHE A CA 1
ATOM 1046 C C . PHE A 1 132 ? -14.951 -2.327 -19.574 1.00 68.56 132 PHE A C 1
ATOM 1048 O O . PHE A 1 132 ? -14.548 -2.773 -18.509 1.00 68.56 132 PHE A O 1
ATOM 1055 N N . SER A 1 133 ? -14.690 -2.964 -20.715 1.00 72.31 133 SER A N 1
ATOM 1056 C CA . SER A 1 133 ? -14.212 -4.352 -20.717 1.00 72.31 133 SER A CA 1
ATOM 1057 C C . SER A 1 133 ? -12.877 -4.530 -19.990 1.00 72.31 133 SER A C 1
ATOM 1059 O O . SER A 1 133 ? -12.712 -5.525 -19.301 1.00 72.31 133 SER A O 1
ATOM 1061 N N . ASN A 1 134 ? -11.957 -3.561 -20.059 1.00 72.06 134 ASN A N 1
ATOM 1062 C CA . ASN A 1 134 ? -10.669 -3.660 -19.358 1.00 72.06 134 ASN A CA 1
ATOM 1063 C C . ASN A 1 134 ? -10.557 -2.731 -18.143 1.00 72.06 134 ASN A C 1
ATOM 1065 O O . ASN A 1 134 ? -9.868 -3.073 -17.179 1.00 72.06 134 ASN A O 1
ATOM 1069 N N . LYS A 1 135 ? -11.212 -1.559 -18.147 1.00 78.75 135 LYS A N 1
ATOM 1070 C CA . LYS A 1 135 ? -11.158 -0.632 -17.002 1.00 78.75 135 LYS A CA 1
ATOM 1071 C C . LYS A 1 135 ? -12.228 -0.939 -15.958 1.00 78.75 135 LYS A C 1
ATOM 1073 O O . LYS A 1 135 ? -11.914 -0.818 -14.776 1.00 78.75 135 LYS A O 1
ATOM 1078 N N . LEU A 1 136 ? -13.431 -1.400 -16.331 1.00 82.81 136 LEU A N 1
ATOM 1079 C CA . LEU A 1 136 ? -14.389 -1.836 -15.310 1.00 82.81 136 LEU A CA 1
ATOM 1080 C C . LEU A 1 136 ? -13.937 -3.090 -14.603 1.00 82.81 136 LEU A C 1
ATOM 1082 O O . LEU A 1 136 ? -14.193 -3.177 -13.417 1.00 82.81 136 LEU A O 1
ATOM 1086 N N . ILE A 1 137 ? -13.283 -4.048 -15.261 1.00 85.62 137 ILE A N 1
ATOM 1087 C CA . ILE A 1 137 ? -12.804 -5.229 -14.528 1.00 85.62 137 ILE A CA 1
ATOM 1088 C C . ILE A 1 137 ? -11.878 -4.784 -13.391 1.00 85.62 137 ILE A C 1
ATOM 1090 O O . ILE A 1 137 ? -12.019 -5.258 -12.268 1.00 85.62 137 ILE A O 1
ATOM 1094 N N . LYS A 1 138 ? -11.006 -3.798 -13.645 1.00 85.19 138 LYS A N 1
ATOM 1095 C CA . LYS A 1 138 ? -10.169 -3.182 -12.606 1.00 85.19 138 LYS A CA 1
ATOM 1096 C C . LYS A 1 138 ? -11.003 -2.453 -11.549 1.00 85.19 138 LYS A C 1
ATOM 1098 O O . LYS A 1 138 ? -10.748 -2.639 -10.367 1.00 85.19 138 LYS A O 1
ATOM 1103 N N . LEU A 1 139 ? -12.002 -1.662 -11.946 1.00 87.38 139 LEU A N 1
ATOM 1104 C CA . LEU A 1 139 ? -12.864 -0.941 -11.002 1.00 87.38 139 LEU A CA 1
ATOM 1105 C C . LEU A 1 139 ? -13.688 -1.893 -10.125 1.00 87.38 139 LEU A C 1
ATOM 1107 O O . LEU A 1 139 ? -13.717 -1.734 -8.914 1.00 87.38 139 LEU A O 1
ATOM 1111 N N . ILE A 1 140 ? -14.326 -2.896 -10.725 1.00 90.75 140 ILE A N 1
ATOM 1112 C CA . ILE A 1 140 ? -15.077 -3.953 -10.046 1.00 90.75 140 ILE A CA 1
ATOM 1113 C C . ILE A 1 140 ? -14.146 -4.699 -9.101 1.00 90.75 140 ILE A C 1
ATOM 1115 O O . ILE A 1 140 ? -14.513 -4.916 -7.955 1.00 90.75 140 ILE A O 1
ATOM 1119 N N . PHE A 1 141 ? -12.933 -5.041 -9.541 1.00 90.38 141 PHE A N 1
ATOM 1120 C CA . PHE A 1 141 ? -11.942 -5.665 -8.673 1.00 90.38 141 PHE A CA 1
ATOM 1121 C C . PHE A 1 141 ? -11.615 -4.786 -7.461 1.00 90.38 141 PHE A C 1
ATOM 1123 O O . PHE A 1 141 ? -11.623 -5.288 -6.342 1.00 90.38 141 PHE A O 1
ATOM 1130 N N . VAL A 1 142 ? -11.397 -3.482 -7.659 1.00 90.19 142 VAL A N 1
ATOM 1131 C CA . VAL A 1 142 ? -11.164 -2.531 -6.560 1.00 90.19 142 VAL A CA 1
ATOM 1132 C C . VAL A 1 142 ? -12.376 -2.460 -5.633 1.00 90.19 142 VAL A C 1
ATOM 1134 O O . VAL A 1 142 ? -12.206 -2.611 -4.432 1.00 90.19 142 VAL A O 1
ATOM 1137 N N . ILE A 1 143 ? -13.593 -2.312 -6.165 1.00 93.19 143 ILE A N 1
ATOM 1138 C CA . ILE A 1 143 ? -14.828 -2.264 -5.369 1.00 93.19 143 ILE A CA 1
ATOM 1139 C C . ILE A 1 143 ? -14.981 -3.543 -4.545 1.00 93.19 143 ILE A C 1
ATOM 1141 O O . ILE A 1 143 ? -15.181 -3.464 -3.339 1.00 93.19 143 ILE A O 1
ATOM 1145 N N . VAL A 1 144 ? -14.837 -4.715 -5.167 1.00 95.06 144 VAL A N 1
ATOM 1146 C CA . VAL A 1 144 ? -14.935 -6.013 -4.489 1.00 95.06 144 VAL A CA 1
ATOM 1147 C C . VAL A 1 144 ? -13.866 -6.134 -3.409 1.00 95.06 144 VAL A C 1
ATOM 1149 O O . VAL A 1 144 ? -14.189 -6.505 -2.284 1.00 95.06 144 VAL A O 1
ATOM 1152 N N . LEU A 1 145 ? -12.613 -5.787 -3.712 1.00 91.75 145 LEU A N 1
ATOM 1153 C CA . LEU A 1 145 ? -11.519 -5.819 -2.745 1.00 91.75 145 LEU A CA 1
ATOM 1154 C C . LEU A 1 145 ? -11.802 -4.890 -1.557 1.00 91.75 145 LEU A C 1
ATOM 1156 O O . LEU A 1 145 ? -11.667 -5.310 -0.410 1.00 91.75 145 LEU A O 1
ATOM 1160 N N . THR A 1 146 ? -12.252 -3.661 -1.812 1.00 92.88 146 THR A N 1
ATOM 1161 C CA . THR A 1 146 ? -12.635 -2.702 -0.772 1.00 92.88 146 THR A CA 1
ATOM 1162 C C . THR A 1 146 ? -13.790 -3.236 0.067 1.00 92.88 146 THR A C 1
ATOM 1164 O O . THR A 1 146 ? -13.694 -3.234 1.291 1.00 92.88 146 THR A O 1
ATOM 1167 N N . THR A 1 147 ? -14.853 -3.756 -0.552 1.00 95.69 147 THR A N 1
ATOM 1168 C CA . THR A 1 147 ? -15.986 -4.350 0.169 1.00 95.69 147 THR A CA 1
ATOM 1169 C C . THR A 1 147 ? -15.538 -5.520 1.039 1.00 95.69 147 THR A C 1
ATOM 1171 O O . THR A 1 147 ? -15.915 -5.581 2.205 1.00 95.69 147 THR A O 1
ATOM 1174 N N . VAL A 1 148 ? -14.694 -6.418 0.522 1.00 96.19 148 VAL A N 1
ATOM 1175 C CA . VAL A 1 148 ? -14.149 -7.550 1.286 1.00 96.19 148 VAL A CA 1
ATOM 1176 C C . VAL A 1 148 ? -13.346 -7.064 2.491 1.00 96.19 148 VAL A C 1
ATOM 1178 O O . VAL A 1 148 ? -13.532 -7.579 3.592 1.00 96.19 148 VAL A O 1
ATOM 1181 N N . LEU A 1 149 ? -12.479 -6.065 2.316 1.00 92.94 149 LEU A N 1
ATOM 1182 C CA . LEU A 1 149 ? -11.674 -5.524 3.412 1.00 92.94 149 LEU A CA 1
ATOM 1183 C C . LEU A 1 149 ? -12.532 -4.813 4.469 1.00 92.94 149 LEU A C 1
ATOM 1185 O O . LEU A 1 149 ? -12.288 -4.999 5.660 1.00 92.94 149 LEU A O 1
ATOM 1189 N N . VAL A 1 150 ? -13.558 -4.065 4.056 1.00 94.62 150 VAL A N 1
ATOM 1190 C CA . VAL A 1 150 ? -14.511 -3.406 4.965 1.00 94.62 150 VAL A CA 1
ATOM 1191 C C . VAL A 1 150 ? -15.329 -4.439 5.738 1.00 94.62 150 VAL A C 1
ATOM 1193 O O . VAL A 1 150 ? -15.415 -4.365 6.959 1.00 94.62 150 VAL A O 1
ATOM 1196 N N . VAL A 1 151 ? -15.886 -5.449 5.065 1.00 95.56 151 VAL A N 1
ATOM 1197 C CA . VAL A 1 151 ? -16.639 -6.526 5.730 1.00 95.56 151 VAL A CA 1
ATOM 1198 C C . VAL A 1 151 ? -15.750 -7.281 6.719 1.00 95.56 151 VAL A C 1
ATOM 1200 O O . VAL A 1 151 ? -16.170 -7.550 7.842 1.00 95.56 151 VAL A O 1
ATOM 1203 N N . ASN A 1 152 ? -14.504 -7.574 6.340 1.00 94.69 152 ASN A N 1
ATOM 1204 C CA . ASN A 1 152 ? -13.530 -8.204 7.230 1.00 94.69 152 ASN A CA 1
ATOM 1205 C C . ASN A 1 152 ? -13.220 -7.328 8.457 1.00 94.69 152 ASN A C 1
ATOM 1207 O O . ASN A 1 152 ? -13.122 -7.841 9.571 1.00 94.69 152 ASN A O 1
ATOM 1211 N N . TYR A 1 153 ? -13.117 -6.007 8.277 1.00 94.19 153 TYR A N 1
ATOM 1212 C CA . TYR A 1 153 ? -12.977 -5.062 9.385 1.00 94.19 153 TYR A CA 1
ATOM 1213 C C . TYR A 1 153 ? -14.179 -5.135 10.337 1.00 94.19 153 TYR A C 1
ATOM 1215 O O . TYR A 1 153 ? -13.983 -5.380 11.525 1.00 94.19 153 TYR A O 1
ATOM 1223 N N . TYR A 1 154 ? -15.413 -5.025 9.833 1.00 95.19 154 TYR A N 1
ATOM 1224 C CA . TYR A 1 154 ? -16.619 -5.104 10.670 1.00 95.19 154 TYR A CA 1
ATOM 1225 C C . TYR A 1 154 ? -16.721 -6.435 11.415 1.00 95.19 154 TYR A C 1
ATOM 1227 O O . TYR A 1 154 ? -17.006 -6.453 12.607 1.00 95.19 154 TYR A O 1
ATOM 1235 N N . HIS A 1 155 ? -16.417 -7.549 10.749 1.00 95.81 155 HIS A N 1
ATOM 1236 C CA . HIS A 1 155 ? -16.429 -8.864 11.386 1.00 95.81 155 HIS A CA 1
ATOM 1237 C C . HIS A 1 155 ? -15.382 -8.983 12.510 1.00 95.81 155 HIS A C 1
ATOM 1239 O O . HIS A 1 155 ? -15.585 -9.690 13.499 1.00 95.81 155 HIS A O 1
ATOM 1245 N N . ARG A 1 156 ? -14.235 -8.306 12.378 1.00 93.75 156 ARG A N 1
ATOM 1246 C CA . ARG A 1 156 ? -13.180 -8.332 13.395 1.00 93.75 156 ARG A CA 1
ATOM 1247 C C . ARG A 1 156 ? -13.462 -7.372 14.550 1.00 93.75 156 ARG A C 1
ATOM 1249 O O . ARG A 1 156 ? -13.267 -7.772 15.698 1.00 93.75 156 ARG A O 1
ATOM 1256 N N . SER A 1 157 ? -13.927 -6.162 14.257 1.00 93.88 157 SER A N 1
ATOM 1257 C CA . SER A 1 157 ? -13.997 -5.045 15.208 1.00 93.88 157 SER A CA 1
ATOM 1258 C C . SER A 1 157 ? -15.388 -4.809 15.801 1.00 93.88 157 SER A C 1
ATOM 1260 O O . SER A 1 157 ? -15.498 -4.095 16.795 1.00 93.88 157 SER A O 1
ATOM 1262 N N . CYS A 1 158 ? -16.445 -5.412 15.250 1.00 96.06 158 CYS A N 1
ATOM 1263 C CA . CYS A 1 158 ? -17.817 -5.232 15.719 1.00 96.06 158 CYS A CA 1
ATOM 1264 C C . CYS A 1 158 ? -18.481 -6.561 16.105 1.00 96.06 158 CYS A C 1
ATOM 1266 O O . CYS A 1 158 ? -18.205 -7.608 15.523 1.00 96.06 158 CYS A O 1
ATOM 1268 N N . ASP A 1 159 ? -19.392 -6.489 17.072 1.00 96.81 159 ASP A N 1
ATOM 1269 C CA . ASP A 1 159 ? -20.341 -7.535 17.434 1.00 96.81 159 ASP A CA 1
ATOM 1270 C C . ASP A 1 159 ? -21.747 -7.118 16.989 1.00 96.81 159 ASP A C 1
ATOM 1272 O O . ASP A 1 159 ? -22.137 -5.953 17.103 1.00 96.81 159 ASP A O 1
ATOM 1276 N N . TYR A 1 160 ? -22.533 -8.070 16.491 1.00 96.94 160 TYR A N 1
ATOM 1277 C CA . TYR A 1 160 ? -23.926 -7.821 16.131 1.00 96.94 160 TYR A CA 1
ATOM 1278 C C . TYR A 1 160 ? -24.822 -8.000 17.365 1.00 96.94 160 TYR A C 1
ATOM 1280 O O . TYR A 1 160 ? -24.972 -9.117 17.864 1.00 96.94 160 TYR A O 1
ATOM 1288 N N . LYS A 1 161 ? -25.401 -6.905 17.871 1.00 95.88 161 LYS A N 1
ATOM 1289 C CA . LYS A 1 161 ? -26.282 -6.874 19.053 1.00 95.88 161 LYS A CA 1
ATOM 1290 C C . LYS A 1 161 ? -27.529 -6.046 18.738 1.00 95.88 161 LYS A C 1
ATOM 1292 O O . LYS A 1 161 ? -27.423 -4.979 18.143 1.00 95.88 161 LYS A O 1
ATOM 1297 N N . ASP A 1 162 ? -28.711 -6.547 19.096 1.00 95.56 162 ASP A N 1
ATOM 1298 C CA . ASP A 1 162 ? -30.000 -5.843 18.938 1.00 95.56 162 ASP A CA 1
ATOM 1299 C C . ASP A 1 162 ? -30.292 -5.325 17.519 1.00 95.56 162 ASP A C 1
ATOM 1301 O O . ASP A 1 162 ? -30.832 -4.238 17.322 1.00 95.56 162 ASP A O 1
ATOM 1305 N N . GLY A 1 163 ? -29.900 -6.087 16.496 1.00 95.38 163 GLY A N 1
ATOM 1306 C CA . GLY A 1 163 ? -30.143 -5.716 15.101 1.00 95.38 163 GLY A CA 1
ATOM 1307 C C . GLY A 1 163 ? -29.148 -4.704 14.514 1.00 95.38 163 GLY A C 1
ATOM 1308 O O . GLY A 1 163 ? -29.265 -4.354 13.338 1.00 95.38 163 GLY A O 1
ATOM 1309 N N . ARG A 1 164 ? -28.155 -4.253 15.291 1.00 94.81 164 ARG A N 1
ATOM 1310 C CA . ARG A 1 164 ? -27.131 -3.280 14.883 1.00 94.81 164 ARG A CA 1
ATOM 1311 C C . ARG A 1 164 ? -25.713 -3.822 15.096 1.00 94.81 164 ARG A C 1
ATOM 1313 O O . ARG A 1 164 ? -25.465 -4.646 15.972 1.00 94.81 164 ARG A O 1
ATOM 1320 N N . TRP A 1 165 ? -24.769 -3.346 14.286 1.00 95.38 165 TRP A N 1
ATOM 1321 C CA . TRP A 1 165 ? -23.341 -3.590 14.501 1.00 95.38 165 TRP A CA 1
ATOM 1322 C C . TRP A 1 165 ? -22.812 -2.601 15.539 1.00 95.38 165 TRP A C 1
ATOM 1324 O O . TRP A 1 165 ? -22.921 -1.391 15.354 1.00 95.38 165 TRP A O 1
ATOM 1334 N N . VAL A 1 166 ? -22.258 -3.127 16.626 1.00 95.38 166 VAL A N 1
ATOM 1335 C CA . VAL A 1 166 ? -21.688 -2.369 17.745 1.00 95.38 166 VAL A CA 1
ATOM 1336 C C . VAL A 1 166 ? -20.201 -2.686 17.820 1.00 95.38 166 VAL A C 1
ATOM 1338 O O . VAL A 1 166 ? -19.830 -3.854 17.779 1.00 95.38 166 VAL A O 1
ATOM 1341 N N . SER A 1 167 ? -19.323 -1.687 17.913 1.00 94.44 167 SER A N 1
ATOM 1342 C CA . SER A 1 167 ? -17.888 -1.946 18.087 1.00 94.44 167 SER A CA 1
ATOM 1343 C C . SER A 1 167 ? -17.599 -2.665 19.407 1.00 94.44 167 SER A C 1
ATOM 1345 O O . SER A 1 167 ? -18.229 -2.414 20.437 1.00 94.44 167 SER A O 1
ATOM 1347 N N . LYS A 1 168 ? -16.626 -3.577 19.361 1.00 95.75 168 LYS A N 1
ATOM 1348 C CA . LYS A 1 168 ? -16.081 -4.260 20.537 1.00 95.75 168 LYS A CA 1
ATOM 1349 C C . LYS A 1 168 ? -15.421 -3.245 21.467 1.00 95.75 168 LYS A C 1
ATOM 1351 O O . LYS A 1 168 ? -14.953 -2.200 21.017 1.00 95.75 168 LYS A O 1
ATOM 1356 N N . ALA A 1 169 ? -15.378 -3.562 22.759 1.00 96.12 169 ALA A N 1
ATOM 1357 C CA . ALA A 1 169 ? -14.672 -2.734 23.729 1.00 96.12 169 ALA A CA 1
ATOM 1358 C C . ALA A 1 169 ? -13.191 -2.610 23.331 1.00 96.12 169 ALA A C 1
ATOM 1360 O O . ALA A 1 169 ? -12.563 -3.607 22.976 1.00 96.12 169 ALA A O 1
ATOM 1361 N N . MET A 1 170 ? -12.659 -1.388 23.362 1.00 93.44 170 MET A N 1
ATOM 1362 C CA . MET A 1 170 ? -11.273 -1.110 22.989 1.00 93.44 170 MET A CA 1
ATOM 1363 C C . MET A 1 170 ? -10.420 -0.951 24.246 1.00 93.44 170 MET A C 1
ATOM 1365 O O . MET A 1 170 ? -10.789 -0.240 25.187 1.00 93.44 170 MET A O 1
ATOM 1369 N N . TYR A 1 171 ? -9.259 -1.599 24.241 1.00 95.38 171 TYR A N 1
ATOM 1370 C CA . TYR A 1 171 ? -8.306 -1.597 25.343 1.00 95.38 171 TYR A CA 1
ATOM 1371 C C . TYR A 1 171 ? -7.028 -0.880 24.920 1.00 95.38 171 TYR A C 1
ATOM 1373 O O . TYR A 1 171 ? -6.532 -1.063 23.811 1.00 95.38 171 TYR A O 1
ATOM 1381 N N . ALA A 1 172 ? -6.497 -0.040 25.806 1.00 93.81 172 ALA A N 1
ATOM 1382 C CA . ALA A 1 172 ? -5.227 0.624 25.556 1.00 93.81 172 ALA A CA 1
ATOM 1383 C C . ALA A 1 172 ? -4.082 -0.376 25.794 1.00 93.81 172 ALA A C 1
ATOM 1385 O O . ALA A 1 172 ? -4.171 -1.172 26.738 1.00 93.81 172 ALA A O 1
ATOM 1386 N N . PRO A 1 173 ? -3.008 -0.353 24.988 1.00 93.94 173 PRO A N 1
ATOM 1387 C CA . PRO A 1 173 ? -1.840 -1.182 25.255 1.00 93.94 173 PRO A CA 1
ATOM 1388 C C . PRO A 1 173 ? -1.206 -0.779 26.594 1.00 93.94 173 PRO A C 1
ATOM 1390 O O . PRO A 1 173 ? -1.122 0.407 26.912 1.00 93.94 173 PRO A O 1
ATOM 1393 N N . ILE A 1 174 ? -0.743 -1.759 27.378 1.00 95.81 174 ILE A N 1
ATOM 1394 C CA . ILE A 1 174 ? -0.122 -1.499 28.693 1.00 95.81 174 ILE A CA 1
ATOM 1395 C C . ILE A 1 174 ? 1.185 -0.713 28.528 1.00 95.81 174 ILE A C 1
ATOM 1397 O O . ILE A 1 174 ? 1.495 0.166 29.328 1.00 95.81 174 ILE A O 1
ATOM 1401 N N . ASN A 1 175 ? 1.942 -1.019 27.473 1.00 94.06 175 ASN A N 1
ATOM 1402 C CA . ASN A 1 175 ? 3.243 -0.427 27.187 1.00 94.06 175 ASN A CA 1
ATOM 1403 C C . ASN A 1 175 ? 3.325 -0.004 25.713 1.00 94.06 175 ASN A C 1
ATOM 1405 O O . ASN A 1 175 ? 2.841 -0.714 24.837 1.00 94.06 175 ASN A O 1
ATOM 1409 N N . MET A 1 176 ? 4.025 1.097 25.417 1.00 90.88 176 MET A N 1
ATOM 1410 C CA . MET A 1 176 ? 4.325 1.517 24.032 1.00 90.88 176 MET A CA 1
ATOM 1411 C C . MET A 1 176 ? 5.515 0.762 23.403 1.00 90.88 176 MET A C 1
ATOM 1413 O O . MET A 1 176 ? 5.983 1.107 22.318 1.00 90.88 176 MET A O 1
ATOM 1417 N N . HIS A 1 177 ? 6.039 -0.265 24.078 1.00 92.19 177 HIS A N 1
ATOM 1418 C CA . HIS A 1 177 ? 7.159 -1.061 23.587 1.00 92.19 177 HIS A CA 1
ATOM 1419 C C . HIS A 1 177 ? 6.680 -2.121 22.588 1.00 92.19 177 HIS A C 1
ATOM 1421 O O . HIS A 1 177 ? 6.297 -3.225 22.968 1.00 92.19 177 HIS A O 1
ATOM 1427 N N . TYR A 1 178 ? 6.744 -1.799 21.297 1.00 89.44 178 TYR A N 1
ATOM 1428 C CA . TYR A 1 178 ? 6.477 -2.762 20.230 1.00 89.44 178 TYR A CA 1
ATOM 1429 C C . TYR A 1 178 ? 7.734 -3.576 19.905 1.00 89.44 178 TYR A C 1
ATOM 1431 O O . TYR A 1 178 ? 8.761 -3.037 19.491 1.00 89.44 178 TYR A O 1
ATOM 1439 N N . THR A 1 179 ? 7.663 -4.897 20.072 1.00 93.75 179 THR A N 1
ATOM 1440 C CA . THR A 1 179 ? 8.692 -5.814 19.559 1.00 93.75 179 THR A CA 1
ATOM 1441 C C . THR A 1 179 ? 8.531 -5.978 18.047 1.00 93.75 179 THR A C 1
ATOM 1443 O O . THR A 1 179 ? 7.406 -6.012 17.552 1.00 93.75 179 THR A O 1
ATOM 1446 N N . LEU A 1 180 ? 9.631 -6.168 17.307 1.00 91.88 180 LEU A N 1
ATOM 1447 C CA . LEU A 1 180 ? 9.585 -6.431 15.859 1.00 91.88 180 LEU A CA 1
ATOM 1448 C C . LEU A 1 180 ? 8.632 -7.586 15.504 1.00 91.88 180 LEU A C 1
ATOM 1450 O O . LEU A 1 180 ? 7.885 -7.493 14.539 1.00 91.88 180 LEU A O 1
ATOM 1454 N N . LEU A 1 181 ? 8.594 -8.649 16.313 1.00 91.81 181 LEU A N 1
ATOM 1455 C CA . LEU A 1 181 ? 7.679 -9.778 16.100 1.00 91.81 181 LEU A CA 1
ATOM 1456 C C . LEU A 1 181 ? 6.202 -9.382 16.202 1.00 91.81 181 LEU A C 1
ATOM 1458 O O . LEU A 1 181 ? 5.392 -9.854 15.409 1.00 91.81 181 LEU A O 1
ATOM 1462 N N . ASN A 1 182 ? 5.867 -8.490 17.133 1.00 88.50 182 ASN A N 1
ATOM 1463 C CA . ASN A 1 182 ? 4.518 -7.949 17.274 1.00 88.50 182 ASN A CA 1
ATOM 1464 C C . ASN A 1 182 ? 4.165 -7.072 16.058 1.00 88.50 182 ASN A C 1
ATOM 1466 O O . ASN A 1 182 ? 3.090 -7.204 15.483 1.00 88.50 182 ASN A O 1
ATOM 1470 N N . ALA A 1 183 ? 5.122 -6.268 15.579 1.00 84.00 183 ALA A N 1
ATOM 1471 C CA . ALA A 1 183 ? 4.938 -5.438 14.390 1.00 84.00 183 ALA A CA 1
ATOM 1472 C C . ALA A 1 183 ? 4.725 -6.260 13.101 1.00 84.00 183 ALA A C 1
ATOM 1474 O O . ALA A 1 183 ? 3.838 -5.945 12.311 1.00 84.00 183 ALA A O 1
ATOM 1475 N N . PHE A 1 184 ? 5.510 -7.322 12.881 1.00 84.19 184 PHE A N 1
ATOM 1476 C CA . PHE A 1 184 ? 5.423 -8.132 11.658 1.00 84.19 184 PHE A CA 1
ATOM 1477 C C . PHE A 1 184 ? 4.330 -9.202 11.703 1.00 84.19 184 PHE A C 1
ATOM 1479 O O . PHE A 1 184 ? 3.812 -9.583 10.653 1.00 84.19 184 PHE A O 1
ATOM 1486 N N . ILE A 1 185 ? 3.989 -9.719 12.889 1.00 88.44 185 ILE A N 1
ATOM 1487 C CA . ILE A 1 185 ? 3.044 -10.830 13.022 1.00 88.44 185 ILE A CA 1
ATOM 1488 C C . ILE A 1 185 ? 2.095 -10.647 14.223 1.00 88.44 185 ILE A C 1
ATOM 1490 O O . ILE A 1 185 ? 2.038 -11.496 15.121 1.00 88.44 185 ILE A O 1
ATOM 1494 N N . PRO A 1 186 ? 1.261 -9.587 14.215 1.00 84.50 186 PRO A N 1
ATOM 1495 C CA . PRO A 1 186 ? 0.381 -9.246 15.339 1.00 84.50 186 PRO A CA 1
ATOM 1496 C C . PRO A 1 186 ? -0.694 -10.306 15.614 1.00 84.50 186 PRO A C 1
ATOM 1498 O O . PRO A 1 186 ? -1.327 -10.297 16.662 1.00 84.50 186 PRO A O 1
ATOM 1501 N N . PHE A 1 187 ? -0.929 -11.224 14.671 1.00 85.44 187 PHE A N 1
ATOM 1502 C CA . PHE A 1 187 ? -1.865 -12.331 14.861 1.00 85.44 187 PHE A CA 1
ATOM 1503 C C . PHE A 1 187 ? -1.354 -13.379 15.861 1.00 85.44 187 PHE A C 1
ATOM 1505 O O . PHE A 1 187 ? -2.152 -13.918 16.619 1.00 85.44 187 PHE A O 1
ATOM 1512 N N . PHE A 1 188 ? -0.046 -13.665 15.875 1.00 92.62 188 PHE A N 1
ATOM 1513 C CA . PHE A 1 188 ? 0.540 -14.643 16.805 1.00 92.62 188 PHE A CA 1
ATOM 1514 C C . PHE A 1 188 ? 1.081 -13.995 18.078 1.00 92.62 188 PHE A C 1
ATOM 1516 O O . PHE A 1 188 ? 1.134 -14.649 19.115 1.00 92.62 188 PHE A O 1
ATOM 1523 N N . PHE A 1 189 ? 1.463 -12.720 18.002 1.00 93.69 189 PHE A N 1
ATOM 1524 C CA . PHE A 1 189 ? 2.024 -11.970 19.121 1.00 93.69 189 PHE A CA 1
ATOM 1525 C C . PHE A 1 189 ? 1.248 -10.665 19.328 1.00 93.69 189 PHE A C 1
ATOM 1527 O O . PHE A 1 189 ? 1.799 -9.600 19.052 1.00 93.69 189 PHE A O 1
ATOM 1534 N N . PRO A 1 190 ? -0.028 -10.723 19.755 1.00 92.56 190 PRO A N 1
ATOM 1535 C CA . PRO A 1 190 ? -0.787 -9.513 20.039 1.00 92.56 190 PRO A CA 1
ATOM 1536 C C . PRO A 1 190 ? -0.129 -8.718 21.183 1.00 92.56 190 PRO A C 1
ATOM 1538 O O . PRO A 1 190 ? 0.456 -9.321 22.090 1.00 92.56 190 PRO A O 1
ATOM 1541 N N . PRO A 1 191 ? -0.188 -7.374 21.157 1.00 93.44 191 PRO A N 1
ATOM 1542 C CA . PRO A 1 191 ? 0.288 -6.553 22.266 1.00 93.44 191 PRO A CA 1
ATOM 1543 C C . PRO A 1 191 ? -0.514 -6.831 23.541 1.00 93.44 191 PRO A C 1
ATOM 1545 O O . PRO A 1 191 ? -1.694 -7.166 23.484 1.00 93.44 191 PRO A O 1
ATOM 1548 N N . GLU A 1 192 ? 0.128 -6.678 24.700 1.00 94.69 192 GLU A N 1
ATOM 1549 C CA . GLU A 1 192 ? -0.563 -6.785 25.984 1.00 94.69 192 GLU A CA 1
ATOM 1550 C C . GLU A 1 192 ? -1.541 -5.616 26.155 1.00 94.69 192 GLU A C 1
ATOM 1552 O O . GLU A 1 192 ? -1.148 -4.444 26.190 1.00 94.69 192 GLU A O 1
ATOM 1557 N N . GLU A 1 193 ? -2.823 -5.949 26.265 1.00 95.94 193 GLU A N 1
ATOM 1558 C CA . GLU A 1 193 ? -3.922 -5.005 26.444 1.00 95.94 193 GLU A CA 1
ATOM 1559 C C . GLU A 1 193 ? -4.209 -4.766 27.936 1.00 95.94 193 GLU A C 1
ATOM 1561 O O . GLU A 1 193 ? -4.131 -5.676 28.767 1.00 95.94 193 GLU A O 1
ATOM 1566 N N . GLY A 1 194 ? -4.539 -3.524 28.298 1.00 96.00 194 GLY A N 1
ATOM 1567 C CA . GLY A 1 194 ? -4.954 -3.169 29.653 1.00 96.00 194 GLY A CA 1
ATOM 1568 C C . GLY A 1 194 ? -6.265 -3.852 30.060 1.00 96.00 194 GLY A C 1
ATOM 1569 O O . GLY A 1 194 ? -7.081 -4.215 29.224 1.00 96.00 194 GLY A O 1
ATOM 1570 N N . LYS A 1 195 ? -6.508 -4.013 31.369 1.00 96.94 195 LYS A N 1
ATOM 1571 C CA . LYS A 1 195 ? -7.719 -4.701 31.876 1.00 96.94 195 LYS A CA 1
ATOM 1572 C C . LYS A 1 195 ? -9.004 -3.883 31.737 1.00 96.94 195 LYS A C 1
ATOM 1574 O O . LYS A 1 195 ? -10.093 -4.447 31.703 1.00 96.94 195 LYS A O 1
ATOM 1579 N N . THR A 1 196 ? -8.886 -2.562 31.736 1.00 96.81 196 THR A N 1
ATOM 1580 C CA . THR A 1 196 ? -10.020 -1.637 31.682 1.00 96.81 196 THR A CA 1
ATOM 1581 C C . THR A 1 196 ? -10.165 -1.106 30.260 1.00 96.81 196 THR A C 1
ATOM 1583 O O . THR A 1 196 ? -9.194 -0.537 29.750 1.00 96.81 196 THR A O 1
ATOM 1586 N N . PRO A 1 197 ? -11.334 -1.265 29.615 1.00 96.81 197 PRO A N 1
ATOM 1587 C CA . PRO A 1 197 ? -11.546 -0.688 28.299 1.00 96.81 197 PRO A CA 1
ATOM 1588 C C . PRO A 1 197 ? -11.569 0.836 28.428 1.00 96.81 197 PRO A C 1
ATOM 1590 O O . PRO A 1 197 ? -12.208 1.375 29.331 1.00 96.81 197 PRO A O 1
ATOM 1593 N N . TYR A 1 198 ? -10.864 1.538 27.542 1.00 95.19 198 TYR A N 1
ATOM 1594 C CA . TYR A 1 198 ? -10.946 3.003 27.499 1.00 95.19 198 TYR A CA 1
ATOM 1595 C C . TYR A 1 198 ? -12.184 3.463 26.724 1.00 95.19 198 TYR A C 1
ATOM 1597 O O . TYR A 1 198 ? -12.670 4.572 26.933 1.00 95.19 198 TYR A O 1
ATOM 1605 N N . TRP A 1 199 ? -12.695 2.607 25.835 1.00 93.88 199 TRP A N 1
ATOM 1606 C CA . TRP A 1 199 ? -13.914 2.841 25.082 1.00 93.88 199 TRP A CA 1
ATOM 1607 C C . TRP A 1 199 ? -14.796 1.595 25.126 1.00 93.88 199 TRP A C 1
ATOM 1609 O O . TRP A 1 199 ? -14.367 0.486 24.802 1.00 93.88 199 TRP A O 1
ATOM 1619 N N . GLN A 1 200 ? -16.046 1.793 25.525 1.00 95.62 200 GLN A N 1
ATOM 1620 C CA . GLN A 1 200 ? -17.103 0.794 25.483 1.00 95.62 200 GLN A CA 1
ATOM 1621 C C . GLN A 1 200 ? -18.389 1.510 25.074 1.00 95.62 200 GLN A C 1
ATOM 1623 O O . GLN A 1 200 ? -18.638 2.633 25.516 1.00 95.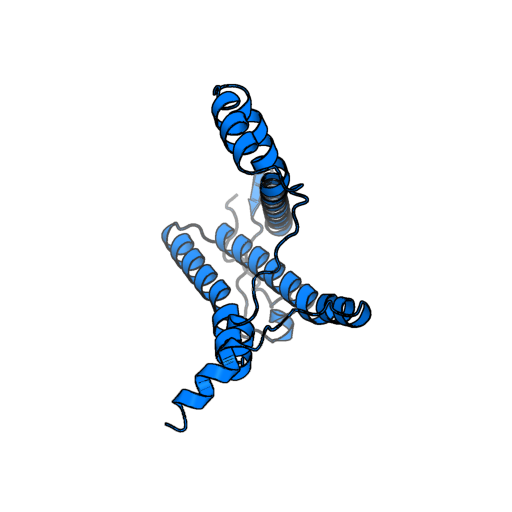62 200 GLN A O 1
ATOM 1628 N N . MET A 1 201 ? -19.194 0.882 24.214 1.00 92.50 201 MET A N 1
ATOM 1629 C CA . MET A 1 201 ? -20.485 1.454 23.842 1.00 92.50 201 MET A CA 1
ATOM 1630 C C . MET A 1 201 ? -21.371 1.559 25.096 1.00 92.50 201 MET A C 1
A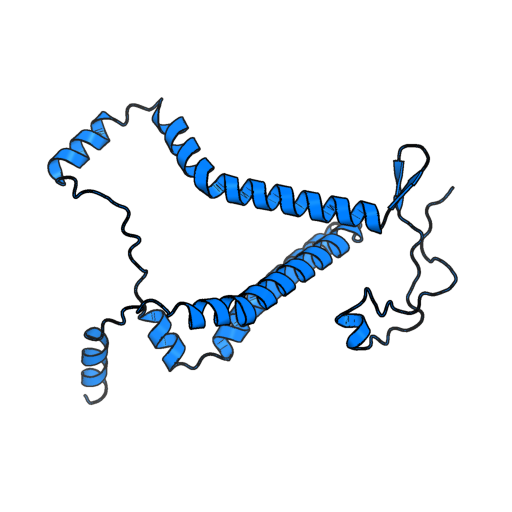TOM 1632 O O . MET A 1 201 ? -21.497 0.555 25.802 1.00 92.50 201 MET A O 1
ATOM 1636 N N . PRO A 1 202 ? -21.952 2.737 25.394 1.00 91.31 202 PRO A N 1
ATOM 1637 C CA . PRO A 1 202 ? -22.905 2.866 26.489 1.00 91.31 202 PRO A CA 1
ATOM 1638 C C . PRO A 1 202 ? -24.112 1.951 26.247 1.00 91.31 202 PRO A C 1
ATOM 1640 O O . PRO A 1 202 ? -24.537 1.787 25.098 1.00 91.31 202 PRO A O 1
ATOM 1643 N N . GLU A 1 203 ? -24.613 1.345 27.327 1.00 86.31 203 GLU A N 1
ATOM 1644 C CA . GLU A 1 203 ? -25.828 0.514 27.324 1.00 86.31 203 GLU A CA 1
ATOM 1645 C C . GLU A 1 203 ? -27.083 1.330 26.985 1.00 86.31 203 GLU A C 1
ATOM 1647 O O . GLU A 1 203 ? -27.208 2.475 27.483 1.00 86.31 203 GLU A O 1
#

Sequence (203 aa):
EKTENQEHWLEEVNVKVAGMSAPWKMWNLIFVCVPKCVLVLYTAKAGINFLMETAGVDDIIVNSVALNFLLGLDELIAGALMSDTANEILKMCEDLPLHYDDKKHDDDTTIQKYSTEQQVSKSFWLLLRNLFSNKLIKLIFVIVLTTVLVVNYYHRSCDYKDGRWVSKAMYAPINMHYTLLNAFIPFFFPPEEGKTPYWQMPE

Foldseek 3Di:
DVVVVVVVVVVPDQDEDDDDDPVVVVVCCVVPVVVVVVVVVVLLLVLLLQVVVDPDPVSNVVSVVVSVVVVCVVVVCCVVPDDPVRVVVVVSHDDDPPPPVPPPDPVVVVVVVVVVVPPPDPVVVVVVCVCCVPVVVVVVVVVVSNVVSVVVCLVVQWDCDPNDTAGDQAFDAPDPDDDPCCVVPVPVPPGHTDPDGPDDDDD

pLDDT: mean 82.73, std 12.96, range [50.16, 96.94]

Secondary structure (DSSP, 8-state):
-TTHHHHHHHTT-----PPPPHHHHHHHIIIIIHHHHHHHHHHHHHHHHHHHH---HHHHHHHHHHHHHHHHHHHHHHHHHS-HHHHHHHHH--------------HHHHHHHHHHS--TTSHHHHHHHHHIIIIIHHHHHHHHHHHHHHHHHHHHHEEEETTEEEEPPEEEES-S---HHHHH-TTTSPPPEEEEEEE----

Organism: Polarella glacialis (NCBI:txid89957)